Protein AF-A0AAV2DTE6-F1 (afdb_monomer)

Nearest PDB structures (foldseek):
  6j5t-assembly1_G  TM=5.819E-01  e=4.896E-14  Arabidopsis thaliana
  7xc2-assembly1_C  TM=5.810E-01  e=7.989E-13  Triticum monococcum
  6wgg-assembly1_A  TM=5.852E-01  e=1.243E-04  Saccharomyces cerevisiae
  6wgi-assembly1_A  TM=5.849E-01  e=1.498E-04  Saccharomyces cerevisiae
  6wgc-assembly1_A  TM=5.854E-01  e=1.498E-04  Saccharomyces cerevisiae

Radius of gyration: 24.52 Å; Cα contacts (8 Å, |Δi|>4): 292; chains: 1; bounding box: 52×74×46 Å

Organism: NCBI:txid586398

Sequence (269 aa):
MISIWVTELRDLAYDVEDELDIFATEQLQRKIKAEAASASTSKVRKLIPTCFSGINPGTLKFNAEMISKVREITVRLQKISVEKNHMDLKEISGTRLPMTTKRLPTTSLVNESKVYGRDGDGLAILEILRANQSDKDVSVIPIIGMGGLGKTTLAQLVLSRAKPEFDLTAWVSIGEDFDVHRITTTILGSDSSGGNDLNSLQEKLKEKLSGKKFLIVLDDVWNEDYQKWILCRAPLERGALGSKILITTRNSSVSSFINHGYHSTLSCQ

pLDDT: mean 79.27, std 16.95, range [37.78, 97.75]

Structure (mmCIF, N/CA/C/O backbone):
data_AF-A0AAV2DTE6-F1
#
_entry.id   AF-A0AAV2DTE6-F1
#
loop_
_atom_site.group_PDB
_atom_site.id
_atom_site.type_symbol
_atom_site.label_atom_id
_atom_site.label_alt_id
_atom_site.label_comp_id
_atom_site.label_asym_id
_atom_site.label_entity_id
_atom_site.label_seq_id
_atom_site.pdbx_PDB_ins_code
_atom_site.Cartn_x
_atom_site.Cartn_y
_atom_site.Cartn_z
_atom_site.occupancy
_atom_site.B_iso_or_equiv
_atom_site.auth_seq_id
_atom_site.auth_comp_id
_atom_site.auth_asym_id
_atom_site.auth_atom_id
_atom_site.pdbx_PDB_model_num
ATOM 1 N N . MET A 1 1 ? 21.935 15.737 -27.341 1.00 59.59 1 MET A N 1
ATOM 2 C CA . MET A 1 1 ? 23.057 14.913 -26.843 1.00 59.59 1 MET A CA 1
ATOM 3 C C . MET A 1 1 ? 22.655 14.171 -25.571 1.00 59.59 1 MET A C 1
ATOM 5 O O . MET A 1 1 ? 22.379 12.989 -25.678 1.00 59.59 1 MET A O 1
ATOM 9 N N . ILE A 1 2 ? 22.437 14.850 -24.435 1.00 69.69 2 ILE A N 1
ATOM 10 C CA . ILE A 1 2 ? 22.010 14.206 -23.169 1.00 69.69 2 ILE A CA 1
ATOM 11 C C . ILE A 1 2 ? 20.684 13.436 -23.308 1.00 69.69 2 ILE A C 1
ATOM 13 O O . ILE A 1 2 ? 20.596 12.293 -22.884 1.00 69.69 2 ILE A O 1
ATOM 17 N N . SER A 1 3 ? 19.665 14.015 -23.956 1.00 70.19 3 SER A N 1
ATOM 18 C CA . SER A 1 3 ? 18.371 13.334 -24.159 1.00 70.19 3 SER A CA 1
ATOM 19 C C . SER A 1 3 ? 18.475 12.051 -24.988 1.00 70.19 3 SER A C 1
ATOM 21 O O . SER A 1 3 ? 17.690 11.138 -24.771 1.00 70.19 3 SER A O 1
ATOM 23 N N . ILE A 1 4 ? 19.414 11.987 -25.936 1.00 79.31 4 ILE A N 1
ATOM 24 C CA . ILE A 1 4 ? 19.611 10.807 -26.790 1.00 79.31 4 ILE A CA 1
ATOM 25 C C . ILE A 1 4 ? 20.285 9.720 -25.956 1.00 79.31 4 ILE A C 1
ATOM 27 O O . ILE A 1 4 ? 19.753 8.628 -25.847 1.00 79.31 4 ILE A O 1
ATOM 31 N N . TRP A 1 5 ? 21.355 10.075 -25.244 1.00 83.25 5 TRP A N 1
ATOM 32 C CA . TRP A 1 5 ? 22.051 9.170 -24.333 1.00 83.25 5 TRP A CA 1
ATOM 33 C C . TRP A 1 5 ? 21.150 8.604 -23.221 1.00 83.25 5 TRP A C 1
ATOM 35 O O . TRP A 1 5 ? 21.181 7.411 -22.939 1.00 83.25 5 TRP A O 1
ATOM 45 N N . VAL A 1 6 ? 20.303 9.441 -22.604 1.00 81.81 6 VAL A N 1
ATOM 46 C CA . VAL A 1 6 ? 19.327 8.989 -21.593 1.00 81.81 6 VAL A CA 1
ATOM 47 C C . VAL A 1 6 ? 18.293 8.041 -22.206 1.00 81.81 6 VAL A C 1
ATOM 49 O O . VAL A 1 6 ? 17.876 7.094 -21.544 1.00 81.81 6 VAL A O 1
ATOM 52 N N . THR A 1 7 ? 17.886 8.279 -23.455 1.00 82.44 7 THR A N 1
ATOM 53 C CA . THR A 1 7 ? 16.957 7.389 -24.166 1.00 82.44 7 THR A CA 1
ATOM 54 C C . THR A 1 7 ? 17.626 6.050 -24.463 1.00 82.44 7 THR A C 1
ATOM 56 O O . THR A 1 7 ? 17.072 5.025 -24.102 1.00 82.44 7 THR A O 1
ATOM 59 N N . GLU A 1 8 ? 18.860 6.043 -24.970 1.00 84.19 8 GLU A N 1
ATOM 60 C CA . GLU A 1 8 ? 19.612 4.809 -25.237 1.00 84.19 8 GLU A CA 1
ATOM 61 C C . GLU A 1 8 ? 19.885 3.987 -23.970 1.00 84.19 8 GLU A C 1
ATOM 63 O O . GLU A 1 8 ? 19.816 2.757 -23.997 1.00 84.19 8 GLU A O 1
ATOM 68 N N . LEU A 1 9 ? 20.163 4.651 -22.842 1.00 85.69 9 LEU A N 1
ATOM 69 C CA . LEU A 1 9 ? 20.312 3.983 -21.548 1.00 85.69 9 LEU A CA 1
ATOM 70 C C . LEU A 1 9 ? 18.989 3.375 -21.072 1.00 85.69 9 LEU A C 1
ATOM 72 O O . LEU A 1 9 ? 18.983 2.277 -20.517 1.00 85.69 9 LEU A O 1
ATOM 76 N N . ARG A 1 10 ? 17.876 4.085 -21.275 1.00 78.38 10 ARG A N 1
ATOM 77 C CA . ARG A 1 10 ? 16.540 3.588 -20.936 1.00 78.38 10 ARG A CA 1
ATOM 78 C C . ARG A 1 10 ? 16.155 2.397 -21.812 1.00 78.38 10 ARG A C 1
ATOM 80 O O . ARG A 1 10 ? 15.654 1.417 -21.277 1.00 78.38 10 ARG A O 1
ATOM 87 N N . ASP A 1 11 ? 16.420 2.468 -23.110 1.00 85.06 11 ASP A N 1
ATOM 88 C CA . ASP A 1 11 ? 16.166 1.375 -24.048 1.00 85.06 11 ASP A CA 1
ATOM 89 C C . ASP A 1 11 ? 16.989 0.140 -23.666 1.00 85.06 11 ASP A C 1
ATOM 91 O O . ASP A 1 11 ? 16.447 -0.953 -23.563 1.00 85.06 11 ASP A O 1
ATOM 95 N N . LEU A 1 12 ? 18.270 0.322 -23.320 1.00 87.25 12 LEU A N 1
ATOM 96 C CA . LEU A 1 12 ? 19.106 -0.771 -22.821 1.00 87.25 12 LEU A CA 1
ATOM 97 C C . LEU A 1 12 ? 18.569 -1.380 -21.515 1.00 87.25 12 LEU A C 1
ATOM 99 O O . LEU A 1 12 ? 18.691 -2.584 -21.310 1.00 87.25 12 LEU A O 1
ATOM 103 N N . ALA A 1 13 ? 17.999 -0.572 -20.619 1.00 76.25 13 ALA A N 1
ATOM 104 C CA . ALA A 1 13 ? 17.392 -1.080 -19.392 1.00 76.25 13 ALA A CA 1
ATOM 105 C C . ALA A 1 13 ? 16.150 -1.941 -19.675 1.00 76.25 13 ALA A C 1
ATOM 107 O O . ALA A 1 13 ? 15.980 -2.962 -19.014 1.00 76.25 13 ALA A O 1
ATOM 108 N N . TYR A 1 14 ? 15.332 -1.570 -20.667 1.00 78.31 14 TYR A N 1
ATOM 109 C CA . TYR A 1 14 ? 14.220 -2.408 -21.125 1.00 78.31 14 TYR A CA 1
ATOM 110 C C . TYR A 1 14 ? 14.712 -3.715 -21.746 1.00 78.31 14 TYR A C 1
ATOM 112 O O . TYR A 1 14 ? 14.221 -4.773 -21.374 1.00 78.31 14 TYR A O 1
ATOM 120 N N . ASP A 1 15 ? 15.744 -3.660 -22.592 1.00 79.12 15 ASP A N 1
ATOM 121 C CA . ASP A 1 15 ? 16.337 -4.869 -23.175 1.00 79.12 15 ASP A CA 1
ATOM 122 C C . ASP A 1 15 ? 16.852 -5.828 -22.083 1.00 79.12 15 ASP A C 1
ATOM 124 O O . ASP A 1 15 ? 16.710 -7.041 -22.189 1.00 79.12 15 ASP A O 1
ATOM 128 N N . VAL A 1 16 ? 17.428 -5.303 -20.994 1.00 80.88 16 VAL A N 1
ATOM 129 C CA . VAL A 1 16 ? 17.842 -6.121 -19.840 1.00 80.88 16 VAL A CA 1
ATOM 130 C C . VAL A 1 16 ? 16.643 -6.762 -19.140 1.00 80.88 16 VAL A C 1
ATOM 132 O O . VAL A 1 16 ? 16.718 -7.936 -18.782 1.00 80.88 16 VAL A O 1
ATOM 135 N N . GLU A 1 17 ? 15.571 -6.001 -18.909 1.00 70.94 17 GLU A N 1
ATOM 136 C CA . GLU A 1 17 ? 14.351 -6.489 -18.252 1.00 70.94 17 GLU A CA 1
ATOM 137 C C . GLU A 1 17 ? 13.713 -7.631 -19.060 1.00 70.94 17 GLU A C 1
ATOM 139 O O . GLU A 1 17 ? 13.475 -8.705 -18.505 1.00 70.94 17 GLU A O 1
ATOM 144 N N . ASP A 1 18 ? 13.582 -7.459 -20.378 1.00 82.38 18 ASP A N 1
ATOM 145 C CA . ASP A 1 18 ? 13.048 -8.477 -21.290 1.00 82.38 18 ASP A CA 1
ATOM 146 C C . ASP A 1 18 ? 13.874 -9.780 -21.250 1.00 82.38 18 ASP A C 1
ATOM 148 O O . ASP A 1 18 ? 13.325 -10.887 -21.212 1.00 82.38 18 ASP A O 1
ATOM 152 N N . GLU A 1 19 ? 15.208 -9.687 -21.206 1.00 82.75 19 GLU A N 1
ATOM 153 C CA . GLU A 1 19 ? 16.067 -10.874 -21.112 1.00 82.75 19 GLU A CA 1
ATOM 154 C C . GLU A 1 19 ? 15.995 -11.576 -19.751 1.00 82.75 19 GLU A C 1
ATOM 156 O O . GLU A 1 19 ? 16.066 -12.811 -19.677 1.00 82.75 19 GLU A O 1
ATOM 161 N N . LEU A 1 20 ? 15.826 -10.818 -18.664 1.00 77.69 20 LEU A N 1
ATOM 162 C CA . LEU A 1 20 ? 15.617 -11.384 -17.331 1.00 77.69 20 LEU A CA 1
ATOM 163 C C . LEU A 1 20 ? 14.285 -12.140 -17.246 1.00 77.69 20 LEU A C 1
ATOM 165 O O . LEU A 1 20 ? 14.246 -13.222 -16.651 1.00 77.69 20 LEU A O 1
ATOM 169 N N . ASP A 1 21 ? 13.232 -11.637 -17.889 1.00 77.19 21 ASP A N 1
ATOM 170 C CA . ASP A 1 21 ? 11.929 -12.303 -17.960 1.00 77.19 21 ASP A CA 1
ATOM 171 C C . ASP A 1 21 ? 11.992 -13.611 -18.761 1.00 77.19 21 ASP A C 1
ATOM 173 O O . ASP A 1 21 ? 11.461 -14.645 -18.329 1.00 77.19 21 ASP A O 1
ATOM 177 N N . ILE A 1 22 ? 12.700 -13.614 -19.897 1.00 79.94 22 ILE A N 1
ATOM 178 C CA . ILE A 1 22 ? 12.953 -14.830 -20.689 1.00 79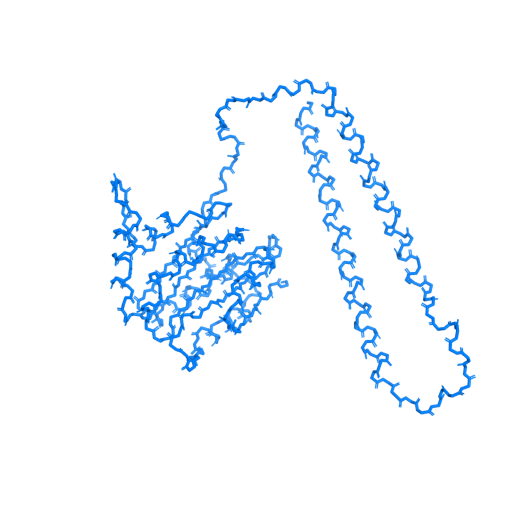.94 22 ILE A CA 1
ATOM 179 C C . ILE A 1 22 ? 13.693 -15.872 -19.840 1.00 79.94 22 ILE A C 1
ATOM 181 O O . ILE A 1 22 ? 13.321 -17.052 -19.820 1.00 79.94 22 ILE A O 1
ATOM 185 N N . PHE A 1 23 ? 14.712 -15.449 -19.088 1.00 76.38 23 PHE A N 1
ATOM 186 C CA . PHE A 1 23 ? 15.446 -16.333 -18.189 1.00 76.38 23 PHE A CA 1
ATOM 187 C C . PHE A 1 23 ? 14.564 -16.884 -17.059 1.00 76.38 23 PHE A C 1
ATOM 189 O O . PHE A 1 23 ? 14.582 -18.091 -16.799 1.00 76.38 23 PHE A O 1
ATOM 196 N N . ALA A 1 24 ? 13.775 -16.033 -16.399 1.00 74.44 24 ALA A N 1
ATOM 197 C CA . ALA A 1 24 ? 12.868 -16.438 -15.327 1.00 74.44 24 ALA A CA 1
ATOM 198 C C . ALA A 1 24 ? 11.824 -17.454 -15.820 1.00 74.44 24 ALA A C 1
ATOM 200 O O . ALA A 1 2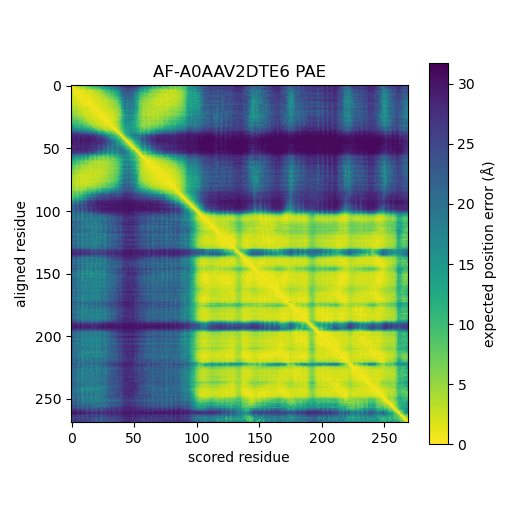4 ? 11.581 -18.473 -15.162 1.00 74.44 24 ALA A O 1
ATOM 201 N N . THR A 1 25 ? 11.276 -17.226 -17.015 1.00 78.94 25 THR A N 1
ATOM 202 C CA . THR A 1 25 ? 10.323 -18.127 -17.676 1.00 78.94 25 THR A CA 1
ATOM 203 C C . THR A 1 25 ? 10.941 -19.501 -17.931 1.00 78.94 25 THR A C 1
ATOM 205 O O . THR A 1 25 ? 10.350 -20.529 -17.590 1.00 78.94 25 THR A O 1
ATOM 208 N N . GLU A 1 26 ? 12.159 -19.549 -18.474 1.00 78.94 26 GLU A N 1
ATOM 209 C CA . GLU A 1 26 ? 12.872 -20.805 -18.720 1.00 78.94 26 GLU A CA 1
ATOM 210 C C . GLU A 1 26 ? 13.176 -21.554 -17.408 1.00 78.94 26 GLU A C 1
ATOM 212 O O . GLU A 1 26 ? 13.009 -22.774 -17.334 1.00 78.94 26 GLU A O 1
ATOM 217 N N . GLN A 1 27 ? 13.578 -20.852 -16.341 1.00 77.25 27 GLN A N 1
ATOM 218 C CA . GLN A 1 27 ? 13.787 -21.473 -15.025 1.00 77.25 27 GLN A CA 1
ATOM 219 C C . GLN A 1 27 ? 12.506 -22.126 -14.495 1.00 77.25 27 GLN A C 1
ATOM 221 O O . GLN A 1 27 ? 12.550 -23.238 -13.959 1.00 77.25 27 GLN A O 1
ATOM 226 N N . LEU A 1 28 ? 11.357 -21.475 -14.681 1.00 73.50 28 LEU A N 1
ATOM 227 C CA . LEU A 1 28 ? 10.062 -22.013 -14.277 1.00 73.50 28 LEU A CA 1
ATOM 228 C C . LEU A 1 28 ? 9.682 -23.253 -15.102 1.00 73.50 28 LEU A C 1
ATOM 230 O O . LEU A 1 28 ? 9.314 -24.282 -14.533 1.00 73.50 28 LEU A O 1
ATOM 234 N N . GLN A 1 29 ? 9.876 -23.220 -16.424 1.00 77.88 29 GLN A N 1
ATOM 235 C CA . GLN A 1 29 ? 9.670 -24.392 -17.283 1.00 77.88 29 GLN A CA 1
ATOM 236 C C . GLN A 1 29 ? 10.574 -25.572 -16.900 1.00 77.88 29 GLN A C 1
ATOM 238 O O . GLN A 1 29 ? 10.144 -26.728 -16.947 1.00 77.88 29 GLN A O 1
ATOM 243 N N . ARG A 1 30 ? 11.827 -25.306 -16.509 1.00 75.38 30 ARG A N 1
ATOM 244 C CA . ARG A 1 30 ? 12.767 -26.338 -16.044 1.00 75.38 30 ARG A CA 1
ATOM 245 C C . ARG A 1 30 ? 12.296 -26.993 -14.751 1.00 75.38 30 ARG A C 1
ATOM 247 O O . ARG A 1 30 ? 12.355 -28.218 -14.663 1.00 75.38 30 ARG A O 1
ATOM 254 N N . LYS A 1 31 ? 11.785 -26.213 -13.792 1.00 74.12 31 LYS A N 1
ATOM 255 C CA . LYS A 1 31 ? 11.195 -26.748 -12.553 1.00 74.12 31 LYS A CA 1
ATOM 256 C C . LYS A 1 31 ? 10.011 -27.667 -12.851 1.00 74.12 31 LYS A C 1
ATOM 258 O O . LYS A 1 31 ? 10.027 -28.814 -12.416 1.00 74.12 31 LYS A O 1
ATOM 263 N N . ILE A 1 32 ? 9.079 -27.227 -13.701 1.00 76.19 32 ILE A N 1
ATOM 264 C CA . ILE A 1 32 ? 7.917 -28.033 -14.114 1.00 76.19 32 ILE A CA 1
ATOM 265 C C . ILE A 1 32 ? 8.356 -29.357 -14.763 1.00 76.19 32 ILE A C 1
ATOM 267 O O . ILE A 1 32 ? 7.845 -30.425 -14.425 1.00 76.19 32 ILE A O 1
ATOM 271 N N . LYS A 1 33 ? 9.335 -29.323 -15.681 1.00 76.06 33 LYS A N 1
ATOM 272 C CA . LYS A 1 33 ? 9.853 -30.536 -16.345 1.00 76.06 33 LYS A CA 1
ATOM 273 C C . LYS A 1 33 ? 10.562 -31.483 -15.371 1.00 76.06 33 LYS A C 1
ATOM 275 O O . LYS A 1 33 ? 10.424 -32.698 -15.507 1.00 76.06 33 LYS A O 1
ATOM 280 N N . ALA A 1 34 ? 11.313 -30.952 -14.407 1.00 70.62 34 ALA A N 1
ATOM 281 C CA . ALA A 1 34 ? 11.993 -31.750 -13.389 1.00 70.62 34 ALA A CA 1
ATOM 282 C C . ALA A 1 34 ? 10.997 -32.426 -12.430 1.00 70.62 34 ALA A C 1
ATOM 284 O O . ALA A 1 34 ? 11.139 -33.613 -12.132 1.00 70.62 34 ALA A O 1
ATOM 285 N N . GLU A 1 35 ? 9.956 -31.707 -12.008 1.00 71.00 35 GLU A N 1
ATOM 286 C CA . GLU A 1 35 ? 8.872 -32.240 -11.175 1.00 71.00 35 GLU A CA 1
ATOM 287 C C . GLU A 1 35 ? 8.082 -33.335 -11.912 1.00 71.00 35 GLU A C 1
ATOM 289 O O . GLU A 1 35 ? 7.855 -34.414 -11.360 1.00 71.00 35 GLU A O 1
ATOM 294 N N . ALA A 1 36 ? 7.768 -33.128 -13.196 1.00 65.94 36 ALA A N 1
ATOM 295 C CA . ALA A 1 36 ? 7.113 -34.131 -14.037 1.00 65.94 36 ALA A CA 1
ATOM 296 C C . ALA A 1 36 ? 7.969 -35.398 -14.250 1.00 65.94 36 ALA A C 1
ATOM 298 O O . ALA A 1 36 ? 7.443 -36.513 -14.260 1.00 65.94 36 ALA A O 1
ATOM 299 N N . ALA A 1 37 ? 9.292 -35.253 -14.390 1.00 61.28 37 ALA A N 1
ATOM 300 C CA . ALA A 1 37 ? 10.213 -36.384 -14.521 1.00 61.28 37 ALA A CA 1
ATOM 301 C C . ALA A 1 37 ? 10.361 -37.187 -13.213 1.00 61.28 37 ALA A C 1
ATOM 303 O O . ALA A 1 37 ? 10.517 -38.406 -13.263 1.00 61.28 37 ALA A O 1
ATOM 304 N N . SER A 1 38 ? 10.272 -36.522 -12.056 1.00 57.25 38 SER A N 1
ATOM 305 C CA . SER A 1 38 ? 10.326 -37.145 -10.724 1.00 57.25 38 SER A CA 1
ATOM 306 C C . SER A 1 38 ? 9.057 -37.945 -10.387 1.00 57.25 38 SER A C 1
ATOM 308 O O . SER A 1 38 ? 9.124 -38.987 -9.735 1.00 57.25 38 SER A O 1
ATOM 310 N N . ALA A 1 39 ? 7.895 -37.519 -10.895 1.00 54.41 39 ALA A N 1
ATOM 311 C CA . ALA A 1 39 ? 6.617 -38.205 -10.684 1.00 54.41 39 ALA A CA 1
ATOM 312 C C . ALA A 1 39 ? 6.487 -39.545 -11.447 1.00 54.41 39 ALA A C 1
ATOM 314 O O . ALA A 1 39 ? 5.668 -40.392 -11.084 1.00 54.41 39 ALA A O 1
ATOM 315 N N . SER A 1 40 ? 7.294 -39.780 -12.490 1.00 50.50 40 SER A N 1
ATOM 316 C CA . SER A 1 40 ? 7.220 -40.988 -13.325 1.00 50.50 40 SER A CA 1
ATOM 317 C C . SER A 1 40 ? 8.184 -42.086 -12.845 1.00 50.50 40 SER A C 1
ATOM 319 O O . SER A 1 40 ? 9.265 -42.296 -13.397 1.00 50.50 40 SER A O 1
ATOM 321 N N . THR A 1 41 ? 7.793 -42.835 -11.810 1.00 45.62 41 THR A N 1
ATOM 322 C CA . THR A 1 41 ? 8.553 -44.000 -11.312 1.00 45.62 41 THR A CA 1
ATOM 323 C C . THR A 1 41 ? 8.178 -45.292 -12.051 1.00 45.62 41 THR A C 1
ATOM 325 O O . THR A 1 41 ? 7.553 -46.204 -11.514 1.00 45.62 41 THR A O 1
ATOM 328 N N . SER A 1 42 ? 8.606 -45.417 -13.310 1.00 48.47 42 SER A N 1
ATOM 329 C CA . SER A 1 42 ? 8.636 -46.721 -13.991 1.00 48.47 42 SER A CA 1
ATOM 330 C C . SER A 1 42 ? 9.847 -47.535 -13.511 1.00 48.47 42 SER A C 1
ATOM 332 O O . SER A 1 42 ? 10.996 -47.127 -13.685 1.00 48.47 42 SER A O 1
ATOM 334 N N . LYS A 1 43 ? 9.595 -48.710 -12.915 1.00 44.72 43 LYS A N 1
ATOM 335 C CA . LYS A 1 43 ? 10.578 -49.632 -12.302 1.00 44.72 43 LYS A CA 1
ATOM 336 C C . LYS A 1 43 ? 11.581 -50.292 -13.276 1.00 44.72 43 LYS A C 1
ATOM 338 O O . LYS A 1 43 ? 12.247 -51.250 -12.895 1.00 44.72 43 LYS A O 1
ATOM 343 N N . VAL A 1 44 ? 11.751 -49.801 -14.506 1.00 44.78 44 VAL A N 1
ATOM 344 C CA . VAL A 1 44 ? 12.575 -50.455 -15.549 1.00 44.78 44 VAL A CA 1
ATOM 345 C C . VAL A 1 44 ? 13.749 -49.578 -16.002 1.00 44.78 44 VAL A C 1
ATOM 347 O O . VAL A 1 44 ? 13.939 -49.322 -17.186 1.00 44.78 44 VAL A O 1
ATOM 350 N N . ARG A 1 45 ? 14.568 -49.079 -15.067 1.00 44.41 45 ARG A N 1
ATOM 351 C CA . ARG A 1 45 ? 15.786 -48.322 -15.425 1.00 44.41 45 ARG A CA 1
ATOM 352 C C . ARG A 1 45 ? 16.986 -48.623 -14.519 1.00 44.41 45 ARG A C 1
ATOM 354 O O . ARG A 1 45 ? 17.624 -47.724 -13.993 1.00 44.41 45 ARG A O 1
ATOM 361 N N . LYS A 1 46 ? 17.310 -49.909 -14.335 1.00 42.28 46 LYS A N 1
ATOM 362 C CA . LYS A 1 46 ? 18.508 -50.353 -13.588 1.00 42.28 46 LYS A CA 1
ATOM 363 C C . LYS A 1 46 ? 19.738 -50.672 -14.459 1.00 42.28 46 LYS A C 1
ATOM 365 O O . LYS A 1 46 ? 20.672 -51.281 -13.958 1.00 42.28 46 LYS A O 1
ATOM 370 N N . LEU A 1 47 ? 19.768 -50.275 -15.738 1.00 39.91 47 LEU A N 1
ATOM 371 C CA . LEU A 1 47 ? 20.843 -50.672 -16.670 1.00 39.91 47 LEU A CA 1
ATOM 372 C C . LEU A 1 47 ? 21.452 -49.537 -17.515 1.00 39.91 47 LEU A C 1
ATOM 374 O O . LEU A 1 47 ? 21.992 -49.799 -18.583 1.00 39.91 47 LEU A O 1
ATOM 378 N N . ILE A 1 48 ? 21.427 -48.285 -17.051 1.00 42.84 48 ILE A N 1
ATOM 379 C CA . ILE A 1 48 ? 22.214 -47.215 -17.691 1.00 42.84 48 ILE A CA 1
ATOM 380 C C . ILE A 1 48 ? 23.146 -46.603 -16.634 1.00 42.84 48 ILE A C 1
ATOM 382 O O . ILE A 1 48 ? 22.637 -46.078 -15.642 1.00 42.84 48 ILE A O 1
ATOM 386 N N . PRO A 1 49 ? 24.483 -46.677 -16.804 1.00 37.78 49 PRO A N 1
ATOM 387 C CA . PRO A 1 49 ? 25.442 -46.032 -15.913 1.00 37.78 49 PRO A CA 1
ATOM 388 C C . PRO A 1 49 ? 25.112 -44.546 -15.736 1.00 37.78 49 PRO A C 1
ATOM 390 O O . PRO A 1 49 ? 24.928 -43.809 -16.705 1.00 37.78 49 PRO A O 1
ATOM 393 N N . THR A 1 50 ? 25.046 -44.105 -14.484 1.00 47.22 50 THR A N 1
ATOM 394 C CA . THR A 1 50 ? 24.587 -42.785 -14.019 1.00 47.22 50 THR A CA 1
ATOM 395 C C . THR A 1 50 ? 25.522 -41.612 -14.357 1.00 47.22 50 THR A C 1
ATOM 397 O O . THR A 1 50 ? 25.483 -40.588 -13.687 1.00 47.22 50 THR A O 1
ATOM 400 N N . CYS A 1 51 ? 26.344 -41.712 -15.404 1.00 40.59 51 CYS A N 1
ATOM 401 C CA . CYS A 1 51 ? 27.413 -40.744 -15.683 1.00 40.59 51 CYS A CA 1
ATOM 402 C C . CYS A 1 51 ? 27.162 -39.835 -16.902 1.00 40.59 51 CYS A C 1
ATOM 404 O O . CYS A 1 51 ? 27.982 -38.969 -17.176 1.00 40.59 51 CYS A O 1
ATOM 40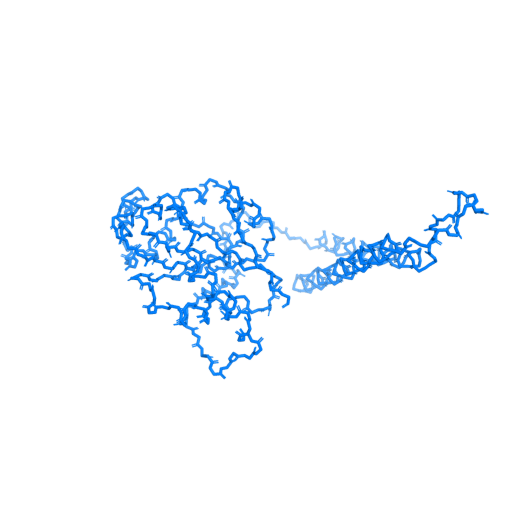6 N N . PHE A 1 52 ? 26.043 -39.989 -17.625 1.00 39.94 52 PHE A N 1
ATOM 407 C CA . PHE A 1 52 ? 25.726 -39.157 -18.805 1.00 39.94 52 PHE A CA 1
ATOM 408 C C . PHE A 1 52 ? 24.267 -38.679 -18.885 1.00 39.94 52 PHE A C 1
ATOM 410 O O . PHE A 1 52 ? 23.812 -38.213 -19.928 1.00 39.94 52 PHE A O 1
ATOM 417 N N . SER A 1 53 ? 23.509 -38.753 -17.789 1.00 43.22 53 SER A N 1
ATOM 418 C CA . SER A 1 53 ? 22.173 -38.149 -17.756 1.00 43.22 53 SER A CA 1
ATOM 419 C C . SER A 1 53 ? 22.281 -36.662 -17.435 1.00 43.22 53 SER A C 1
ATOM 421 O O . SER A 1 53 ? 22.405 -36.299 -16.271 1.00 43.22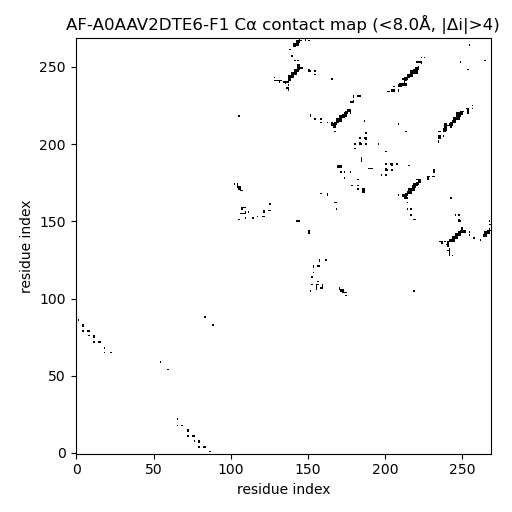 53 SER A O 1
ATOM 423 N N . GLY A 1 54 ? 22.193 -35.803 -18.453 1.00 45.97 54 GLY A N 1
ATOM 424 C CA . GLY A 1 54 ? 21.681 -34.452 -18.209 1.00 45.97 54 GLY A CA 1
ATOM 425 C C . GLY A 1 54 ? 22.185 -33.306 -19.072 1.00 45.97 54 GLY A C 1
ATOM 426 O O . GLY A 1 54 ? 21.731 -32.189 -18.849 1.00 45.97 54 GLY A O 1
ATOM 427 N N . ILE A 1 55 ? 23.054 -33.515 -20.065 1.00 49.91 55 ILE A N 1
ATOM 428 C CA . ILE A 1 55 ? 23.310 -32.446 -21.043 1.00 49.91 55 ILE A CA 1
ATOM 429 C C . ILE A 1 55 ? 22.145 -32.433 -22.037 1.00 49.91 55 ILE A C 1
ATOM 431 O O . ILE A 1 55 ? 22.225 -33.006 -23.118 1.00 49.91 55 ILE A O 1
ATOM 435 N N . ASN A 1 56 ? 21.017 -31.832 -21.652 1.00 62.66 56 ASN A N 1
ATOM 436 C CA . ASN A 1 56 ? 19.919 -31.612 -22.586 1.00 62.66 56 ASN A CA 1
ATOM 437 C C . ASN A 1 56 ? 20.380 -30.550 -23.619 1.00 62.66 56 ASN A C 1
ATOM 439 O O . ASN A 1 56 ? 20.704 -29.422 -23.224 1.00 62.66 56 ASN A O 1
ATOM 443 N N . PRO A 1 57 ? 20.432 -30.877 -24.927 1.00 64.06 57 PRO A N 1
ATOM 444 C CA . PRO A 1 57 ? 20.902 -29.960 -25.967 1.00 64.06 57 PRO A CA 1
ATOM 445 C C . PRO A 1 57 ? 20.118 -28.642 -26.014 1.00 64.06 57 PRO A C 1
ATOM 447 O O . PRO A 1 57 ? 20.694 -27.599 -26.314 1.00 64.06 57 PRO A O 1
ATOM 450 N N . GLY A 1 58 ? 18.828 -28.667 -25.654 1.00 66.94 58 GLY A N 1
ATOM 451 C CA . GLY A 1 58 ? 17.996 -27.465 -25.563 1.00 66.94 58 GLY A CA 1
ATOM 452 C C . GLY A 1 58 ? 18.473 -26.496 -24.477 1.00 66.94 58 GLY A C 1
ATOM 453 O O . GLY A 1 58 ? 18.578 -25.301 -24.726 1.00 66.94 58 GLY A O 1
ATOM 454 N N . THR A 1 59 ? 18.861 -27.013 -23.308 1.00 68.94 59 THR A N 1
ATOM 455 C CA . THR A 1 59 ? 19.434 -26.227 -22.195 1.00 68.94 59 THR A CA 1
ATOM 456 C C . THR A 1 59 ? 20.768 -25.592 -22.563 1.00 68.94 59 THR A C 1
ATOM 458 O O . THR A 1 59 ? 21.001 -24.434 -22.231 1.00 68.94 59 THR A O 1
ATOM 461 N N . LEU A 1 60 ? 21.646 -26.328 -23.253 1.00 75.00 60 LEU A N 1
ATOM 462 C CA . LEU A 1 60 ? 22.921 -25.773 -23.710 1.00 75.00 60 LEU A CA 1
ATOM 463 C C . LEU A 1 60 ? 22.714 -24.670 -24.746 1.00 75.00 60 LEU A C 1
ATOM 465 O O . LEU A 1 60 ? 23.348 -23.624 -24.646 1.00 75.00 60 LEU A O 1
ATOM 469 N N . LYS A 1 61 ? 21.813 -24.894 -25.710 1.00 80.62 61 LYS A N 1
ATOM 470 C CA . LYS A 1 61 ? 21.487 -23.913 -26.747 1.00 80.62 61 LYS A CA 1
ATOM 471 C C . LYS A 1 61 ? 20.919 -22.629 -26.139 1.00 80.62 61 LYS A C 1
ATOM 473 O O . LYS A 1 61 ? 21.420 -21.556 -26.448 1.00 80.62 61 LYS A O 1
ATOM 478 N N . PHE A 1 62 ? 19.956 -22.749 -25.224 1.00 78.25 62 PHE A N 1
ATOM 479 C CA . PHE A 1 62 ? 19.386 -21.606 -24.509 1.00 78.25 62 PHE A CA 1
ATOM 480 C C . PHE A 1 62 ? 20.440 -20.859 -23.679 1.00 78.25 62 PHE A C 1
ATOM 482 O O . PHE A 1 62 ? 20.522 -19.637 -23.727 1.00 78.25 62 PHE A O 1
ATOM 489 N N . ASN A 1 63 ? 21.289 -21.579 -22.937 1.00 79.69 63 ASN A N 1
ATOM 490 C CA . ASN A 1 63 ? 22.337 -20.945 -22.136 1.00 79.69 63 ASN A CA 1
ATOM 491 C C . ASN A 1 63 ? 23.364 -20.212 -23.020 1.00 79.69 63 ASN A C 1
ATOM 493 O O . ASN A 1 63 ? 23.818 -19.131 -22.656 1.00 79.69 63 ASN A O 1
ATOM 497 N N . ALA A 1 64 ? 23.722 -20.774 -24.179 1.00 83.06 64 ALA A N 1
ATOM 498 C CA . ALA A 1 64 ? 24.603 -20.115 -25.141 1.00 83.06 64 ALA A CA 1
ATOM 499 C C . ALA A 1 64 ? 23.966 -18.843 -25.729 1.00 83.06 64 ALA A C 1
ATOM 501 O O . ALA A 1 64 ? 24.643 -17.823 -25.855 1.00 83.06 64 ALA A O 1
ATOM 502 N N . GLU A 1 65 ? 22.666 -18.885 -26.032 1.00 84.44 65 GLU A N 1
ATOM 503 C CA . GLU A 1 65 ? 21.889 -17.729 -26.488 1.00 84.44 65 GLU A CA 1
ATOM 504 C C . GLU A 1 65 ? 21.852 -16.625 -25.419 1.00 84.44 65 GLU A C 1
ATOM 506 O O . GLU A 1 65 ? 22.217 -15.488 -25.705 1.00 84.44 65 GLU A O 1
ATOM 511 N N . MET A 1 66 ? 21.565 -16.971 -24.160 1.00 82.19 66 MET A N 1
ATOM 512 C CA . MET A 1 66 ? 21.627 -16.038 -23.025 1.00 82.19 66 MET A CA 1
ATOM 513 C C . MET A 1 66 ? 23.008 -15.401 -22.852 1.00 82.19 66 MET A C 1
ATOM 515 O O . MET A 1 66 ? 23.114 -14.188 -22.692 1.00 82.19 66 MET A O 1
ATOM 519 N N . ILE A 1 67 ? 24.086 -16.189 -22.923 1.00 85.44 67 ILE A N 1
ATOM 520 C CA . ILE A 1 67 ? 25.459 -15.663 -22.838 1.00 85.44 67 ILE A CA 1
ATOM 521 C C . ILE A 1 67 ? 25.733 -14.663 -23.970 1.00 85.44 67 ILE A C 1
ATOM 523 O O . ILE A 1 67 ? 26.400 -13.650 -23.747 1.00 85.44 67 ILE A O 1
ATOM 527 N N . SER A 1 68 ? 25.226 -14.932 -25.177 1.00 85.62 68 SER A N 1
ATOM 528 C CA . SER A 1 68 ? 25.351 -14.015 -26.312 1.00 85.62 68 SER A CA 1
ATOM 529 C C . SER A 1 68 ? 24.640 -12.691 -26.040 1.00 85.62 68 SER A C 1
ATOM 531 O O . SER A 1 68 ? 25.238 -11.631 -26.222 1.00 85.62 68 SER A O 1
ATOM 533 N N . LYS A 1 69 ? 23.405 -12.740 -25.539 1.00 84.69 69 LYS A N 1
ATOM 534 C CA . LYS A 1 69 ? 22.610 -11.542 -25.249 1.00 84.69 69 LYS A CA 1
ATOM 535 C C . LYS A 1 69 ? 23.169 -10.716 -24.088 1.00 84.69 69 LYS A C 1
ATOM 537 O O . LYS A 1 69 ? 23.299 -9.502 -24.202 1.00 84.69 69 LYS A O 1
ATOM 542 N N . VAL A 1 70 ? 23.635 -11.363 -23.014 1.00 86.44 70 VAL A N 1
ATOM 543 C CA . VAL A 1 70 ? 24.353 -10.688 -21.913 1.00 86.44 70 VAL A CA 1
ATOM 544 C C . VAL A 1 70 ? 25.603 -9.976 -22.431 1.00 86.44 70 VAL A C 1
ATOM 546 O O . VAL A 1 70 ? 25.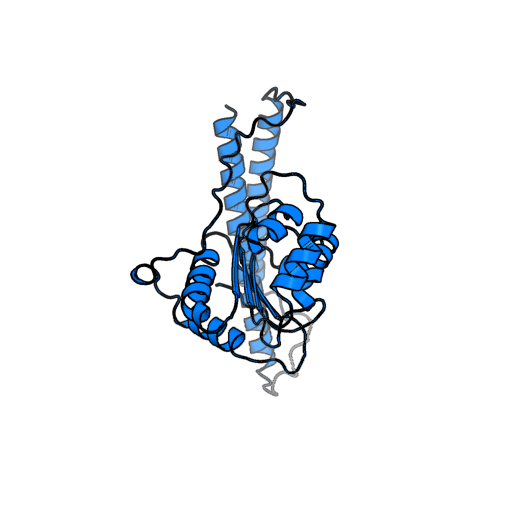910 -8.859 -22.008 1.00 86.44 70 VAL A O 1
ATOM 549 N N . ARG A 1 71 ? 26.330 -10.592 -23.371 1.00 87.12 71 ARG A N 1
ATOM 550 C CA . ARG A 1 71 ? 27.497 -9.961 -23.993 1.00 87.12 71 ARG A CA 1
ATOM 551 C C . ARG A 1 71 ? 27.097 -8.741 -24.821 1.00 87.12 71 ARG A C 1
ATOM 553 O O . ARG A 1 71 ? 27.760 -7.716 -24.711 1.00 87.12 71 ARG A O 1
ATOM 560 N N . GLU A 1 72 ? 26.029 -8.829 -25.607 1.00 88.94 72 GLU A N 1
ATOM 561 C CA . GLU A 1 72 ? 25.503 -7.704 -26.389 1.00 88.94 72 GLU A CA 1
ATOM 562 C C . GLU A 1 72 ? 25.103 -6.519 -25.499 1.00 88.94 72 GLU A C 1
ATOM 564 O O . GLU A 1 72 ? 25.560 -5.395 -25.726 1.00 88.94 72 GLU A O 1
ATOM 569 N N . ILE A 1 73 ? 24.345 -6.782 -24.431 1.00 87.81 73 ILE A N 1
ATOM 570 C CA . ILE A 1 73 ? 23.982 -5.790 -23.409 1.00 87.81 73 ILE A CA 1
ATOM 571 C C . ILE A 1 73 ? 25.239 -5.152 -22.815 1.00 87.81 73 ILE A C 1
ATOM 573 O O . ILE A 1 73 ? 25.327 -3.931 -22.702 1.00 87.81 73 ILE A O 1
ATOM 577 N N . THR A 1 74 ? 26.237 -5.968 -22.468 1.00 86.12 74 THR A N 1
ATOM 578 C CA . THR A 1 74 ? 27.502 -5.489 -21.891 1.00 86.12 74 THR A CA 1
ATOM 579 C C . THR A 1 74 ? 28.231 -4.542 -22.847 1.00 86.12 74 THR A C 1
ATOM 581 O O . THR A 1 74 ? 28.705 -3.487 -22.427 1.00 86.12 74 THR A O 1
ATOM 584 N N . VAL A 1 75 ? 28.294 -4.886 -24.137 1.00 91.25 75 VAL A N 1
ATOM 585 C CA . VAL A 1 75 ? 28.921 -4.053 -25.177 1.00 91.25 75 VAL A CA 1
ATOM 586 C C . VAL A 1 75 ? 28.171 -2.728 -25.338 1.00 91.25 75 VAL A C 1
ATOM 588 O O . VAL A 1 75 ? 28.797 -1.667 -25.377 1.00 91.25 75 VAL A O 1
ATOM 591 N N . ARG A 1 76 ? 26.833 -2.763 -25.380 1.00 88.44 76 ARG A N 1
ATOM 592 C CA . ARG A 1 76 ? 26.002 -1.551 -25.454 1.00 88.44 76 ARG A CA 1
ATOM 593 C C . ARG A 1 76 ? 26.169 -0.672 -24.216 1.00 88.44 76 ARG A C 1
ATOM 595 O O . ARG A 1 76 ? 26.339 0.536 -24.357 1.00 88.44 76 ARG A O 1
ATOM 602 N N . LEU A 1 77 ? 26.219 -1.265 -23.023 1.00 88.25 77 LEU A N 1
ATOM 603 C CA . LEU A 1 77 ? 26.455 -0.540 -21.774 1.00 88.25 77 LEU A CA 1
ATOM 604 C C . LEU A 1 77 ? 27.823 0.148 -21.769 1.00 88.25 77 LEU A C 1
ATOM 606 O O . LEU A 1 77 ? 27.928 1.307 -21.374 1.00 88.25 77 LEU A O 1
ATOM 610 N N . GLN A 1 78 ? 28.870 -0.541 -22.234 1.00 88.44 78 GLN A N 1
ATOM 611 C CA . GLN A 1 78 ? 30.210 0.036 -22.355 1.00 88.44 78 GLN A CA 1
ATOM 612 C C . GLN A 1 78 ? 30.231 1.216 -23.328 1.00 88.44 78 GLN A C 1
ATOM 614 O O . GLN A 1 78 ? 30.804 2.253 -22.998 1.00 88.44 78 GLN A O 1
ATOM 619 N N . LYS A 1 79 ? 29.565 1.098 -24.484 1.00 88.31 79 LYS A N 1
ATOM 620 C CA . LYS A 1 79 ? 29.435 2.196 -25.452 1.00 88.31 79 LYS A CA 1
ATOM 621 C C . LYS A 1 79 ? 28.783 3.426 -24.811 1.00 88.31 79 LYS A C 1
ATOM 623 O O . LYS A 1 79 ? 29.375 4.503 -24.819 1.00 88.31 79 LYS A O 1
ATOM 628 N N . ILE A 1 80 ? 27.628 3.242 -24.170 1.00 84.44 80 ILE A N 1
ATOM 629 C CA . ILE A 1 80 ? 26.907 4.306 -23.455 1.00 84.44 80 ILE A CA 1
ATOM 630 C C . ILE A 1 80 ? 27.791 4.892 -22.339 1.00 84.44 80 ILE A C 1
ATOM 632 O O . ILE A 1 80 ? 27.851 6.107 -22.153 1.00 84.44 80 ILE A O 1
ATOM 636 N N . SER A 1 81 ? 28.543 4.062 -21.613 1.00 83.19 81 SER A N 1
ATOM 637 C CA . SER A 1 81 ? 29.447 4.527 -20.556 1.00 83.19 81 SER A CA 1
ATOM 638 C C . SER A 1 81 ? 30.611 5.372 -21.081 1.00 83.19 81 SER A C 1
ATOM 640 O O . SER A 1 81 ? 31.040 6.290 -20.384 1.00 83.19 81 SER A O 1
ATOM 642 N N . VAL A 1 82 ? 31.140 5.085 -22.272 1.00 85.06 82 VAL A N 1
ATOM 643 C CA . VAL A 1 82 ? 32.198 5.896 -22.898 1.00 85.06 82 VAL A CA 1
ATOM 644 C C . VAL A 1 82 ? 31.633 7.231 -23.375 1.00 85.06 82 VAL A C 1
ATOM 646 O O . VAL A 1 82 ? 32.221 8.276 -23.106 1.00 85.06 82 VAL A O 1
ATOM 649 N N . GLU A 1 83 ? 30.456 7.221 -24.001 1.00 79.94 83 GLU A N 1
ATOM 650 C CA . GLU A 1 83 ? 29.768 8.442 -24.438 1.00 79.94 83 GLU A CA 1
ATOM 651 C C . GLU A 1 83 ? 29.421 9.364 -23.264 1.00 79.94 83 GLU A C 1
ATOM 653 O O . GLU A 1 83 ? 29.522 10.585 -23.387 1.00 79.94 83 GLU A O 1
ATOM 658 N N . LYS A 1 84 ? 29.112 8.791 -22.091 1.00 77.31 84 LYS A N 1
ATOM 659 C CA . LYS A 1 84 ? 28.935 9.548 -20.846 1.00 77.31 84 LYS A CA 1
ATOM 660 C C . LYS A 1 84 ? 30.162 10.387 -20.499 1.00 77.31 84 LYS A C 1
ATOM 662 O O . LYS A 1 84 ? 30.000 11.531 -20.098 1.00 77.31 84 LYS A O 1
ATOM 667 N N . ASN A 1 85 ? 31.366 9.839 -20.661 1.00 72.62 85 ASN A N 1
ATOM 668 C CA . ASN A 1 85 ? 32.615 10.515 -20.296 1.00 72.62 85 ASN A CA 1
ATOM 669 C C . ASN A 1 85 ? 32.962 11.681 -21.236 1.00 72.62 85 ASN A C 1
ATOM 671 O O . ASN A 1 85 ? 33.751 12.543 -20.867 1.00 72.62 85 ASN A O 1
ATOM 675 N N . HIS A 1 86 ? 32.385 11.714 -22.440 1.00 71.12 86 HIS A N 1
ATOM 676 C CA . HIS A 1 86 ? 32.526 12.827 -23.385 1.00 71.12 86 HIS A CA 1
ATOM 677 C C . HIS A 1 86 ? 31.483 13.928 -23.184 1.00 71.12 86 HIS A C 1
ATOM 679 O O . HIS A 1 86 ? 31.608 15.013 -23.750 1.00 71.12 86 HIS A O 1
ATOM 685 N N . MET A 1 87 ? 30.453 13.664 -22.382 1.00 69.12 87 MET A N 1
ATOM 686 C CA . MET A 1 87 ? 29.524 14.683 -21.935 1.00 69.12 87 MET A CA 1
ATOM 687 C C . MET A 1 87 ? 30.066 15.225 -20.612 1.00 69.12 87 MET A C 1
ATOM 689 O O . MET A 1 87 ? 30.014 14.521 -19.609 1.00 69.12 87 MET A O 1
ATOM 693 N N . ASP A 1 88 ? 30.592 16.456 -20.605 1.00 63.31 88 ASP A N 1
ATOM 694 C CA . ASP A 1 88 ? 31.020 17.200 -19.402 1.00 63.31 88 ASP A CA 1
ATOM 695 C C . ASP A 1 88 ? 29.818 17.483 -18.470 1.00 63.31 88 ASP A C 1
ATOM 697 O O . ASP A 1 88 ? 29.374 18.615 -18.257 1.00 63.31 88 ASP A O 1
ATOM 701 N N . LEU A 1 89 ? 29.226 16.417 -17.935 1.00 61.75 89 LEU A N 1
ATOM 702 C CA . LEU A 1 89 ? 28.111 16.436 -17.009 1.00 61.75 89 LEU A CA 1
ATOM 703 C C . LEU A 1 89 ? 28.665 16.873 -15.657 1.00 61.75 89 LEU A C 1
ATOM 705 O O . LEU A 1 89 ? 29.091 16.054 -14.845 1.00 61.75 89 LEU A O 1
ATOM 709 N N . LYS A 1 90 ? 28.669 18.186 -15.411 1.00 62.34 90 LYS A N 1
ATOM 710 C CA . LYS A 1 90 ? 28.874 18.707 -14.061 1.00 62.34 90 LYS A CA 1
ATOM 711 C C . LYS A 1 90 ? 27.781 18.147 -13.160 1.00 62.34 90 LYS A C 1
ATOM 713 O O . LYS A 1 90 ? 26.595 18.370 -13.403 1.00 62.34 90 LYS A O 1
ATOM 718 N N . GLU A 1 91 ? 28.190 17.445 -12.111 1.00 52.19 91 GLU A N 1
ATOM 719 C CA . GLU A 1 91 ? 27.323 17.144 -10.983 1.00 52.19 91 GLU A CA 1
ATOM 720 C C . GLU A 1 91 ? 26.802 18.479 -10.441 1.00 52.19 91 GLU A C 1
ATOM 722 O O . GLU A 1 91 ? 27.557 19.303 -9.924 1.00 52.19 91 GLU A O 1
ATOM 727 N N . ILE A 1 92 ? 25.512 18.751 -10.633 1.00 54.81 92 ILE A N 1
ATOM 728 C CA . ILE A 1 92 ? 24.880 19.908 -10.010 1.00 54.81 92 ILE A CA 1
ATOM 729 C C . ILE A 1 92 ? 24.737 19.542 -8.531 1.00 54.81 92 ILE A C 1
ATOM 731 O O . ILE A 1 92 ? 23.721 18.991 -8.117 1.00 54.81 92 ILE A O 1
ATOM 735 N N . SER A 1 93 ? 25.754 19.843 -7.721 1.00 50.38 93 SER A N 1
ATOM 736 C CA . SER A 1 93 ? 25.708 19.776 -6.250 1.00 50.38 93 SER A CA 1
ATOM 737 C C . SER A 1 93 ? 24.852 20.912 -5.661 1.00 50.38 93 SER A C 1
ATOM 739 O O . SER A 1 93 ? 25.205 21.541 -4.668 1.00 50.38 93 SER A O 1
ATOM 741 N N . GLY A 1 94 ? 23.732 21.217 -6.312 1.00 46.81 94 GLY A N 1
ATOM 742 C CA . GLY A 1 94 ? 22.755 22.215 -5.915 1.00 46.81 94 GLY A CA 1
ATOM 743 C C . GLY A 1 94 ? 21.391 21.551 -5.865 1.00 46.81 94 GLY A C 1
ATOM 744 O O . GLY A 1 94 ? 21.016 20.850 -6.802 1.00 46.81 94 GLY A O 1
ATOM 745 N N . THR A 1 95 ? 20.696 21.742 -4.743 1.00 50.56 95 THR A N 1
ATOM 746 C CA . THR A 1 95 ? 19.315 21.343 -4.444 1.00 50.56 95 THR A CA 1
ATOM 747 C C . THR A 1 95 ? 18.534 20.931 -5.687 1.00 50.56 95 THR A C 1
ATOM 749 O O . THR A 1 95 ? 18.192 21.789 -6.499 1.00 50.56 95 THR A O 1
ATOM 752 N N . ARG A 1 96 ? 18.275 19.619 -5.829 1.00 43.12 96 ARG A N 1
ATOM 753 C CA . ARG A 1 96 ? 17.460 19.016 -6.896 1.00 43.12 96 ARG A CA 1
ATOM 754 C C . ARG A 1 96 ? 16.292 19.944 -7.252 1.00 43.12 96 ARG A C 1
ATOM 756 O O . ARG A 1 96 ? 15.295 19.973 -6.533 1.00 43.12 96 ARG A O 1
ATOM 763 N N . LEU A 1 97 ? 16.382 20.673 -8.366 1.00 47.72 97 LEU A N 1
ATOM 764 C CA . LEU A 1 97 ? 15.180 21.188 -9.011 1.00 47.72 97 LEU A CA 1
ATOM 765 C C . LEU A 1 97 ? 14.377 19.947 -9.422 1.00 47.72 97 LEU A C 1
ATOM 767 O O . LEU A 1 97 ? 14.926 19.095 -10.126 1.00 47.72 97 LEU A O 1
ATOM 771 N N . PRO A 1 98 ? 13.125 19.776 -8.965 1.00 45.31 98 PRO A N 1
ATOM 772 C CA . PRO A 1 98 ? 12.343 18.592 -9.276 1.00 45.31 98 PRO A CA 1
ATOM 773 C C . PRO A 1 98 ? 11.863 18.689 -10.728 1.00 45.31 98 PRO A C 1
ATOM 775 O O . PRO A 1 98 ? 10.722 19.039 -10.999 1.00 45.31 98 PRO A O 1
ATOM 778 N N . MET A 1 99 ? 12.754 18.388 -11.671 1.00 44.03 99 MET A N 1
ATOM 779 C CA . MET A 1 99 ? 12.412 17.994 -13.039 1.00 44.03 99 MET A CA 1
ATOM 780 C C . MET A 1 99 ? 12.297 16.466 -13.154 1.00 44.03 99 MET A C 1
ATOM 782 O O . MET A 1 99 ? 12.455 15.893 -14.226 1.00 44.03 99 MET A O 1
ATOM 786 N N . THR A 1 100 ? 11.976 15.783 -12.054 1.00 47.81 100 THR A N 1
ATOM 787 C CA . THR A 1 100 ? 11.186 14.561 -12.155 1.00 47.81 100 THR A CA 1
ATOM 788 C C . THR A 1 100 ? 9.750 15.016 -12.364 1.00 47.81 100 THR A C 1
ATOM 790 O O . THR A 1 100 ? 9.229 15.828 -11.598 1.00 47.81 100 THR A O 1
ATOM 793 N N . THR A 1 101 ? 9.086 14.534 -13.409 1.00 48.28 101 THR A N 1
ATOM 794 C CA . THR A 1 101 ? 7.626 14.516 -13.421 1.00 48.28 101 THR A CA 1
ATOM 795 C C . THR A 1 101 ? 7.213 13.743 -12.174 1.00 48.28 101 THR A C 1
ATOM 797 O O . THR A 1 101 ? 7.254 12.516 -12.158 1.00 48.28 101 THR A O 1
ATOM 800 N N . LYS A 1 102 ? 6.932 14.451 -11.069 1.00 57.03 102 LYS A N 1
ATOM 801 C CA . LYS A 1 102 ? 6.475 13.825 -9.829 1.00 57.03 102 LYS A CA 1
ATOM 802 C C . LYS A 1 102 ? 5.293 12.953 -10.215 1.00 57.03 102 LYS A C 1
ATOM 804 O O . LYS A 1 102 ? 4.293 13.469 -10.717 1.00 57.03 102 LYS A O 1
ATOM 809 N N . ARG A 1 103 ? 5.448 11.636 -10.057 1.00 68.94 103 ARG A N 1
ATOM 810 C CA . ARG A 1 103 ? 4.376 10.688 -10.337 1.00 68.94 103 ARG A CA 1
ATOM 811 C C . ARG A 1 103 ? 3.154 11.166 -9.569 1.00 68.94 103 ARG A C 1
ATOM 813 O O . ARG A 1 103 ? 3.237 11.407 -8.364 1.00 68.94 103 ARG A O 1
ATOM 820 N N . LEU A 1 104 ? 2.062 11.383 -10.294 1.00 81.62 104 LEU A N 1
ATOM 821 C CA . LEU A 1 104 ? 0.841 11.873 -9.678 1.00 81.62 104 LEU A CA 1
ATOM 822 C C . LEU A 1 104 ? 0.379 10.848 -8.635 1.00 81.62 104 LEU A C 1
ATOM 824 O O . LEU A 1 104 ? 0.399 9.648 -8.935 1.00 81.62 104 LEU A O 1
ATOM 828 N N . PRO A 1 105 ? -0.013 11.296 -7.431 1.00 88.00 105 PRO A N 1
ATOM 829 C CA . PRO A 1 105 ? -0.595 10.411 -6.440 1.00 88.00 105 PRO A CA 1
ATOM 830 C C . PRO A 1 105 ? -1.804 9.677 -7.019 1.00 88.00 105 PRO A C 1
ATOM 832 O O . PRO A 1 105 ? -2.625 10.266 -7.727 1.00 88.00 105 PRO A O 1
ATOM 835 N N . THR A 1 106 ? -1.919 8.390 -6.716 1.00 93.12 106 THR A N 1
ATOM 836 C CA . THR A 1 106 ? -3.103 7.605 -7.062 1.00 93.12 106 THR A CA 1
ATOM 837 C C . THR A 1 106 ? -4.242 7.920 -6.096 1.00 93.12 106 THR A C 1
ATOM 839 O O . THR A 1 106 ? -4.031 8.387 -4.974 1.00 93.12 106 THR A O 1
ATOM 842 N N . THR A 1 107 ? -5.473 7.662 -6.530 1.00 95.00 107 THR A N 1
ATOM 843 C CA . THR A 1 107 ? -6.672 7.843 -5.701 1.00 95.00 107 THR A CA 1
ATOM 844 C C . THR A 1 107 ? -7.445 6.537 -5.615 1.00 95.00 107 THR A C 1
ATOM 846 O O . THR A 1 107 ? -7.232 5.636 -6.423 1.00 95.00 107 THR A O 1
ATOM 849 N N . SER A 1 108 ? -8.375 6.438 -4.672 1.00 95.12 108 SER A N 1
ATOM 850 C CA . SER A 1 108 ? -9.266 5.281 -4.544 1.00 95.12 108 SER A CA 1
ATOM 851 C C . SER A 1 108 ? -10.364 5.210 -5.610 1.00 95.12 108 SER A C 1
ATOM 853 O O . SER A 1 108 ? -11.089 4.219 -5.661 1.00 95.12 108 SER A O 1
ATOM 855 N N . LEU A 1 109 ? -10.533 6.246 -6.438 1.00 94.94 109 LEU A N 1
ATOM 856 C CA . LEU A 1 109 ? -11.630 6.319 -7.398 1.00 94.94 109 LEU A CA 1
ATOM 857 C C . LEU A 1 109 ? -11.382 5.391 -8.587 1.00 94.94 109 LEU A C 1
ATOM 859 O O . LEU A 1 109 ? -10.328 5.437 -9.221 1.00 94.94 109 LEU A O 1
ATOM 863 N N . VAL A 1 110 ? -12.398 4.602 -8.928 1.00 93.62 110 VAL A N 1
ATOM 864 C CA . VAL A 1 110 ? -12.386 3.694 -10.074 1.00 93.62 110 VAL A CA 1
ATOM 865 C C . VAL A 1 110 ? -13.727 3.729 -10.788 1.00 93.62 110 VAL A C 1
ATOM 867 O O . VAL A 1 110 ? -14.783 3.838 -10.169 1.00 93.62 110 VAL A O 1
ATOM 870 N N . ASN A 1 111 ? -13.682 3.638 -12.114 1.00 92.00 111 ASN A N 1
ATOM 871 C CA . ASN A 1 111 ? -14.866 3.376 -12.914 1.00 92.00 111 ASN A CA 1
ATOM 872 C C . ASN A 1 111 ? -14.942 1.871 -13.181 1.00 92.00 111 ASN A C 1
ATOM 874 O O . ASN A 1 111 ? -14.303 1.386 -14.114 1.00 92.00 111 ASN A O 1
ATOM 878 N N . GLU A 1 112 ? -15.717 1.152 -12.368 1.00 89.62 112 GLU A N 1
ATOM 879 C CA . GLU A 1 112 ? -15.822 -0.312 -12.450 1.00 89.62 112 GLU A CA 1
ATOM 880 C C . GLU A 1 112 ? -16.259 -0.797 -13.839 1.00 89.62 112 GLU A C 1
ATOM 882 O O . GLU A 1 112 ? -15.761 -1.814 -14.307 1.00 89.62 112 GLU A O 1
ATOM 887 N N . SER A 1 113 ? -17.087 -0.028 -14.560 1.00 89.69 113 SER A N 1
ATOM 888 C CA . SER A 1 113 ? -17.525 -0.381 -15.923 1.00 89.69 113 SER A CA 1
ATOM 889 C C . SER A 1 113 ? -16.393 -0.421 -16.958 1.00 89.69 113 SER A C 1
ATOM 891 O O . SER A 1 113 ? -16.575 -0.955 -18.048 1.00 89.69 113 SER A O 1
ATOM 893 N N . LYS A 1 114 ? -15.228 0.156 -16.637 1.00 91.44 114 LYS A N 1
ATOM 894 C CA . LYS A 1 114 ? -14.035 0.169 -17.495 1.00 91.44 114 LYS A CA 1
ATOM 895 C C . LYS A 1 114 ? -12.953 -0.806 -17.029 1.00 91.44 114 LYS A C 1
ATOM 897 O O . LYS A 1 114 ? -11.856 -0.791 -17.587 1.00 91.44 114 LYS A O 1
ATOM 902 N N . VAL A 1 115 ? -13.225 -1.613 -16.006 1.00 92.31 115 VAL A N 1
ATOM 903 C CA . VAL A 1 115 ? -12.297 -2.632 -15.512 1.00 92.31 115 VAL A CA 1
ATOM 904 C C . VAL A 1 115 ? -12.704 -3.976 -16.103 1.00 92.31 115 VAL A C 1
ATOM 906 O O . VAL A 1 115 ? -13.823 -4.431 -15.903 1.00 92.31 115 VAL A O 1
ATOM 909 N N . TYR A 1 116 ? -11.790 -4.616 -16.832 1.00 89.94 116 TYR A N 1
ATOM 910 C CA . TYR A 1 116 ? -12.048 -5.875 -17.532 1.00 89.94 116 TYR A CA 1
ATOM 911 C C . TYR A 1 116 ? -11.111 -6.974 -17.034 1.00 89.94 116 TYR A C 1
ATOM 913 O O . TYR A 1 116 ? -9.958 -6.704 -16.702 1.00 89.94 116 TYR A O 1
ATOM 921 N N . GLY A 1 117 ? -11.600 -8.217 -16.997 1.00 90.75 117 GLY A N 1
ATOM 922 C CA . GLY A 1 117 ? -10.776 -9.402 -16.723 1.00 90.75 117 GLY A CA 1
ATOM 923 C C . GLY A 1 117 ? -10.259 -9.533 -15.286 1.00 90.75 117 GLY A C 1
ATOM 924 O O . GLY A 1 117 ? -9.445 -10.407 -15.021 1.00 90.75 117 GLY A O 1
ATOM 925 N N . ARG A 1 118 ? -10.720 -8.687 -14.355 1.00 93.12 118 ARG A N 1
ATOM 926 C CA . ARG A 1 118 ? -10.272 -8.667 -12.948 1.00 93.12 118 ARG A CA 1
ATOM 927 C C . ARG A 1 118 ? -11.332 -9.131 -11.950 1.00 93.12 118 ARG A C 1
ATOM 929 O O . ARG A 1 118 ? -11.111 -9.038 -10.747 1.00 93.12 118 ARG A O 1
ATOM 936 N N . ASP A 1 119 ? -12.471 -9.639 -12.417 1.00 90.00 119 ASP A N 1
ATOM 937 C CA . ASP A 1 119 ? -13.547 -10.074 -11.519 1.00 90.00 119 ASP A CA 1
ATOM 938 C C . ASP A 1 119 ? -13.144 -11.272 -10.657 1.00 90.00 119 ASP A C 1
ATOM 940 O O . ASP A 1 119 ? -13.441 -11.271 -9.465 1.00 90.00 119 ASP A O 1
ATOM 944 N N . GLY A 1 120 ? -12.416 -12.242 -11.222 1.00 92.75 120 GLY A N 1
ATOM 945 C CA . GLY A 1 120 ? -11.899 -13.394 -10.474 1.00 92.75 120 GLY A CA 1
ATOM 946 C C . GLY A 1 120 ? -10.914 -12.982 -9.379 1.00 92.75 120 GLY A C 1
ATOM 947 O O . GLY A 1 120 ? -11.124 -13.305 -8.212 1.00 92.75 120 GLY A O 1
ATOM 948 N N . ASP A 1 121 ? -9.892 -12.198 -9.738 1.00 92.88 121 ASP A N 1
ATOM 949 C CA . ASP A 1 121 ? -8.904 -11.673 -8.783 1.00 92.88 121 ASP A CA 1
ATOM 950 C C . ASP A 1 121 ? -9.570 -10.826 -7.690 1.00 92.88 121 ASP A C 1
ATOM 952 O O . ASP A 1 121 ? -9.262 -10.953 -6.504 1.00 92.88 121 ASP A O 1
ATOM 956 N N . GLY A 1 122 ? -10.509 -9.961 -8.087 1.00 93.56 122 GLY A N 1
ATOM 957 C CA . GLY A 1 122 ? -11.253 -9.107 -7.170 1.00 93.56 122 GLY A CA 1
ATOM 958 C C . GLY A 1 122 ? -12.092 -9.918 -6.187 1.00 93.56 122 GLY A C 1
ATOM 959 O O . GLY A 1 122 ? -12.079 -9.622 -4.994 1.00 93.56 122 GLY A O 1
ATOM 960 N N . LEU A 1 123 ? -12.783 -10.959 -6.663 1.00 94.00 123 LEU A N 1
ATOM 961 C CA . LEU A 1 123 ? -13.559 -11.867 -5.817 1.00 94.00 123 LEU A CA 1
ATOM 962 C C . LEU A 1 123 ? -12.659 -12.599 -4.815 1.00 94.00 123 LEU A C 1
ATOM 964 O O . LEU A 1 123 ? -12.963 -12.606 -3.625 1.00 94.00 123 LEU A O 1
ATOM 968 N N . ALA A 1 124 ? -11.529 -13.142 -5.272 1.00 93.88 124 ALA A N 1
ATOM 969 C CA . ALA A 1 124 ? -10.591 -13.860 -4.413 1.00 93.88 124 ALA A CA 1
ATOM 970 C C . ALA A 1 124 ? -10.061 -12.971 -3.274 1.00 93.88 124 ALA A C 1
ATOM 972 O O . ALA A 1 124 ? -10.007 -13.391 -2.118 1.00 93.88 124 ALA A O 1
ATOM 973 N N . ILE A 1 125 ? -9.727 -11.708 -3.566 1.00 93.75 125 ILE A N 1
ATOM 974 C CA . ILE A 1 125 ? -9.299 -10.765 -2.523 1.00 93.75 125 ILE A CA 1
ATOM 975 C C . ILE A 1 125 ? -10.451 -10.451 -1.562 1.00 93.75 125 ILE A C 1
ATOM 977 O O . ILE A 1 125 ? -10.232 -10.409 -0.352 1.00 93.75 125 ILE A O 1
ATOM 981 N N . LEU A 1 126 ? -11.677 -10.257 -2.059 1.00 94.31 126 LEU A N 1
ATOM 982 C CA . LEU A 1 126 ? -12.848 -10.014 -1.208 1.00 94.31 126 LEU A CA 1
ATOM 983 C C . LEU A 1 126 ? -13.114 -11.179 -0.245 1.00 94.31 126 LEU A C 1
ATOM 985 O O . LEU A 1 126 ? -13.448 -10.950 0.917 1.00 94.31 126 LEU A O 1
ATOM 989 N N . GLU A 1 127 ? -12.924 -12.420 -0.688 1.00 93.00 127 GLU A N 1
ATOM 990 C CA . GLU A 1 127 ? -13.023 -13.599 0.177 1.00 93.00 127 GLU A CA 1
ATOM 991 C C . GLU A 1 127 ? -11.967 -13.580 1.289 1.00 93.00 127 GLU A C 1
ATOM 993 O O . GLU A 1 127 ? -12.300 -13.796 2.455 1.00 93.00 127 GLU A O 1
ATOM 998 N N . ILE A 1 128 ? -10.717 -13.225 0.974 1.00 90.56 128 ILE A N 1
ATOM 999 C CA . ILE A 1 128 ? -9.644 -13.079 1.975 1.00 90.56 128 ILE A CA 1
ATOM 1000 C C . ILE A 1 128 ? -9.943 -11.934 2.956 1.00 90.56 128 ILE A C 1
ATOM 1002 O O . ILE A 1 128 ? -9.668 -12.048 4.155 1.00 90.56 128 ILE A O 1
ATOM 1006 N N . LEU A 1 129 ? -10.524 -10.829 2.478 1.00 91.50 129 LEU A N 1
ATOM 1007 C CA . LEU A 1 129 ? -10.937 -9.713 3.333 1.00 91.50 129 LEU A CA 1
ATOM 1008 C C . LEU A 1 129 ? -12.042 -10.120 4.316 1.00 91.50 129 LEU A C 1
ATOM 1010 O O . LEU A 1 129 ? -12.029 -9.663 5.460 1.00 91.50 129 LEU A O 1
ATOM 1014 N N . ARG A 1 130 ? -12.959 -10.996 3.895 1.00 90.31 130 ARG A N 1
ATOM 1015 C CA . ARG A 1 130 ? -14.051 -11.533 4.724 1.00 90.31 130 ARG A CA 1
ATOM 1016 C C . ARG A 1 130 ? -13.611 -12.664 5.645 1.00 90.31 130 ARG A C 1
ATOM 1018 O O . ARG A 1 130 ? -14.249 -12.894 6.672 1.00 90.31 130 ARG A O 1
ATOM 1025 N N . ALA A 1 131 ? -12.529 -13.359 5.305 1.00 85.81 131 ALA A N 1
ATOM 1026 C CA . ALA A 1 131 ? -11.957 -14.389 6.150 1.00 85.81 131 ALA A CA 1
ATOM 1027 C C . ALA A 1 131 ? -11.430 -13.768 7.456 1.00 85.81 131 ALA A C 1
ATOM 1029 O O . ALA A 1 131 ? -10.429 -13.037 7.487 1.00 85.81 131 ALA A O 1
ATOM 1030 N N . ASN A 1 132 ? -12.115 -14.075 8.557 1.00 70.38 132 ASN A N 1
ATOM 1031 C CA . ASN A 1 132 ? -11.643 -13.760 9.896 1.00 70.38 132 ASN A CA 1
ATOM 1032 C C . ASN A 1 132 ? -10.600 -14.803 10.293 1.00 70.38 132 ASN A C 1
ATOM 1034 O O . ASN A 1 132 ? -10.909 -15.989 10.400 1.00 70.38 132 ASN A O 1
ATOM 1038 N N . GLN A 1 133 ? -9.364 -14.361 10.507 1.00 67.19 133 GLN A N 1
ATOM 1039 C CA . GLN A 1 133 ? -8.374 -15.190 11.184 1.00 67.19 133 GLN A CA 1
ATOM 1040 C C . GLN A 1 133 ? -8.709 -15.187 12.681 1.00 67.19 133 GLN A C 1
ATOM 1042 O O . GLN A 1 133 ? -9.234 -14.204 13.197 1.00 67.19 133 GLN A O 1
ATOM 1047 N N . SER A 1 134 ? -8.453 -16.292 13.378 1.00 59.16 134 SER A N 1
ATOM 1048 C CA . SER A 1 134 ? -8.736 -16.427 14.815 1.00 59.16 134 SER A CA 1
ATOM 1049 C C . SER A 1 134 ? -7.826 -15.571 15.704 1.00 59.16 134 SER A C 1
ATOM 1051 O O . SER A 1 134 ? -8.013 -15.554 16.920 1.00 59.16 134 SER A O 1
ATOM 1053 N N . ASP A 1 135 ? -6.838 -14.895 15.115 1.00 62.50 135 ASP A N 1
ATOM 1054 C CA . ASP A 1 135 ? -5.910 -14.021 15.819 1.00 62.50 135 ASP A CA 1
ATOM 1055 C C . ASP A 1 135 ? -6.423 -12.573 15.843 1.00 62.50 135 ASP A C 1
ATOM 1057 O O . ASP A 1 135 ? -7.070 -12.106 14.905 1.00 62.50 135 ASP A O 1
ATOM 1061 N N . LYS A 1 136 ? -6.145 -11.856 16.935 1.00 62.25 136 LYS A N 1
ATOM 1062 C CA . LYS A 1 136 ? -6.582 -10.462 17.137 1.00 62.25 136 LYS A CA 1
ATOM 1063 C C . LYS A 1 136 ? -5.763 -9.451 16.329 1.00 62.25 136 LYS A C 1
ATOM 1065 O O . LYS A 1 136 ? -6.031 -8.257 16.428 1.00 62.25 136 LYS A O 1
ATOM 1070 N N . ASP A 1 137 ? -4.772 -9.911 15.573 1.00 75.38 137 ASP A N 1
ATOM 1071 C CA . ASP A 1 137 ? -3.855 -9.054 14.835 1.00 75.38 137 ASP A CA 1
ATOM 1072 C C . ASP A 1 137 ? -4.452 -8.550 13.505 1.00 75.38 137 ASP A C 1
ATOM 1074 O O . ASP A 1 137 ? -5.285 -9.195 12.859 1.00 75.38 137 ASP A O 1
ATOM 1078 N N . VAL A 1 138 ? -4.016 -7.363 13.090 1.00 87.12 138 VAL A N 1
ATOM 1079 C CA . VAL A 1 138 ? -4.396 -6.740 11.820 1.00 87.12 138 VAL A CA 1
ATOM 1080 C C . VAL A 1 138 ? -3.712 -7.484 10.679 1.00 87.12 138 VAL A C 1
ATOM 1082 O O . VAL A 1 138 ? -2.486 -7.523 10.591 1.00 87.12 138 VAL A O 1
ATOM 1085 N N . SER A 1 139 ? -4.503 -8.040 9.763 1.00 88.44 139 SER A N 1
ATOM 1086 C CA . SER A 1 139 ? -3.976 -8.823 8.642 1.00 88.44 139 SER A CA 1
ATOM 1087 C C . SER A 1 139 ? -3.524 -7.917 7.495 1.00 88.44 139 SER A C 1
ATOM 1089 O O . SER A 1 139 ? -4.221 -6.976 7.111 1.00 88.44 139 SER A O 1
ATOM 1091 N N . VAL A 1 140 ? -2.355 -8.224 6.932 1.00 89.75 140 VAL A N 1
ATOM 1092 C CA . VAL A 1 140 ? -1.766 -7.507 5.797 1.00 89.75 140 VAL A CA 1
ATOM 1093 C C . VAL A 1 140 ? -1.835 -8.384 4.551 1.00 89.75 140 VAL A C 1
ATOM 1095 O O . VAL A 1 140 ? -1.493 -9.562 4.598 1.00 89.75 140 VAL A O 1
ATOM 1098 N N . ILE A 1 141 ? -2.282 -7.812 3.436 1.00 91.44 141 ILE A N 1
ATOM 1099 C CA . ILE A 1 141 ? -2.497 -8.509 2.169 1.00 91.44 141 ILE A CA 1
ATOM 1100 C C . ILE A 1 141 ? -1.705 -7.773 1.080 1.00 91.44 141 ILE A C 1
ATOM 1102 O O . ILE A 1 141 ? -2.121 -6.699 0.638 1.00 91.44 141 ILE A O 1
ATOM 1106 N N . PRO A 1 142 ? -0.555 -8.304 0.641 1.00 91.44 142 PRO A N 1
ATOM 1107 C CA . PRO A 1 142 ? 0.197 -7.731 -0.464 1.00 91.44 142 PRO A CA 1
ATOM 1108 C C . PRO A 1 142 ? -0.334 -8.224 -1.822 1.00 91.44 142 PRO A C 1
ATOM 1110 O O . PRO A 1 142 ? -0.522 -9.423 -2.035 1.00 91.44 142 PRO A O 1
ATOM 1113 N N . ILE A 1 143 ? -0.514 -7.283 -2.750 1.00 91.94 143 ILE A N 1
ATOM 1114 C CA . ILE A 1 143 ? -0.721 -7.474 -4.188 1.00 91.94 143 ILE A CA 1
ATOM 1115 C C . ILE A 1 143 ? 0.593 -7.121 -4.888 1.00 91.94 143 ILE A C 1
ATOM 1117 O O . ILE A 1 143 ? 0.996 -5.952 -4.935 1.00 91.94 143 ILE A O 1
ATOM 1121 N N . ILE A 1 144 ? 1.259 -8.127 -5.444 1.00 89.00 144 ILE A N 1
ATOM 1122 C CA . ILE A 1 144 ? 2.619 -8.001 -5.979 1.00 89.00 144 ILE A CA 1
ATOM 1123 C C . ILE A 1 144 ? 2.614 -8.247 -7.477 1.00 89.00 144 ILE A C 1
ATOM 1125 O O . ILE A 1 144 ? 1.902 -9.116 -7.960 1.00 89.00 144 ILE A O 1
ATOM 1129 N N . GLY A 1 145 ? 3.422 -7.506 -8.223 1.00 85.81 145 GLY A N 1
ATOM 1130 C CA . GLY A 1 145 ? 3.630 -7.779 -9.641 1.00 85.81 145 GLY A CA 1
ATOM 1131 C C . GLY A 1 145 ? 4.283 -6.616 -10.367 1.00 85.81 145 GLY A C 1
ATOM 1132 O O . GLY A 1 145 ? 4.358 -5.501 -9.845 1.00 85.81 145 GLY A O 1
ATOM 1133 N N . MET A 1 146 ? 4.714 -6.851 -11.598 1.00 83.94 146 MET A N 1
ATOM 1134 C CA . MET A 1 146 ? 5.424 -5.869 -12.418 1.00 83.94 146 MET A CA 1
ATOM 1135 C C . MET A 1 146 ? 4.607 -4.597 -12.696 1.00 83.94 146 MET A C 1
ATOM 1137 O O . MET A 1 146 ? 3.408 -4.483 -12.399 1.00 83.94 146 MET A O 1
ATOM 1141 N N . GLY A 1 147 ? 5.283 -3.575 -13.223 1.00 82.94 147 GLY A N 1
ATOM 1142 C CA . GLY A 1 147 ? 4.624 -2.361 -13.701 1.00 82.94 147 GLY A CA 1
ATOM 1143 C C . GLY A 1 147 ? 3.565 -2.665 -14.763 1.00 82.94 147 GLY A C 1
ATOM 1144 O O . GLY A 1 147 ? 3.660 -3.648 -15.478 1.00 82.94 147 GLY A O 1
ATOM 1145 N N . GLY A 1 148 ? 2.519 -1.842 -14.851 1.00 84.12 148 GLY A N 1
ATOM 1146 C CA . GLY A 1 148 ? 1.502 -1.987 -15.903 1.00 84.12 148 GLY A CA 1
ATOM 1147 C C . GLY A 1 148 ? 0.444 -3.078 -15.679 1.00 84.12 148 GLY A C 1
ATOM 1148 O O . GLY A 1 148 ? -0.617 -2.989 -16.282 1.00 84.12 148 GLY A O 1
ATOM 1149 N N . LEU A 1 149 ? 0.633 -4.014 -14.741 1.00 88.44 149 LEU A N 1
ATOM 1150 C CA . LEU A 1 149 ? -0.330 -5.104 -14.485 1.00 88.44 149 LEU A CA 1
ATOM 1151 C C . LEU A 1 149 ? -1.672 -4.669 -13.859 1.00 88.44 149 LEU A C 1
ATOM 1153 O O . LEU A 1 149 ? -2.542 -5.495 -13.617 1.00 88.44 149 LEU A O 1
ATOM 1157 N N . GLY A 1 150 ? -1.877 -3.388 -13.551 1.00 92.06 150 GLY A N 1
ATOM 1158 C CA . GLY A 1 150 ? -3.160 -2.920 -13.008 1.00 92.06 150 GLY A CA 1
ATOM 1159 C C . GLY A 1 150 ? -3.409 -3.250 -11.529 1.00 92.06 150 GLY A C 1
ATOM 1160 O O . GLY A 1 150 ? -4.554 -3.242 -11.094 1.00 92.06 150 GLY A O 1
ATOM 1161 N N . LYS A 1 151 ? -2.361 -3.488 -10.726 1.00 95.31 151 LYS A N 1
ATOM 1162 C CA . LYS A 1 151 ? -2.469 -3.716 -9.265 1.00 95.31 151 LYS A CA 1
ATOM 1163 C C . LYS A 1 151 ? -3.244 -2.615 -8.540 1.00 95.31 151 LYS A C 1
ATOM 1165 O O . LYS A 1 151 ? -4.133 -2.904 -7.750 1.00 95.31 151 LYS A O 1
ATOM 1170 N N . THR A 1 152 ? -2.926 -1.355 -8.844 1.00 95.50 152 THR A N 1
ATOM 1171 C CA . THR A 1 152 ? -3.642 -0.188 -8.316 1.00 95.50 152 THR A CA 1
ATOM 1172 C C . THR A 1 152 ? -5.123 -0.254 -8.681 1.00 95.50 152 THR A C 1
ATOM 1174 O O . THR A 1 152 ? -5.971 -0.082 -7.816 1.00 95.50 152 THR A O 1
ATOM 1177 N N . THR A 1 153 ? -5.450 -0.587 -9.934 1.00 96.50 153 THR A N 1
ATOM 1178 C CA . THR A 1 153 ? -6.837 -0.742 -10.397 1.00 96.50 153 THR A CA 1
ATOM 1179 C C . THR A 1 153 ? -7.566 -1.864 -9.664 1.00 96.50 153 THR A C 1
ATOM 1181 O O . THR A 1 153 ? -8.710 -1.684 -9.253 1.00 96.50 153 THR A O 1
ATOM 1184 N N . LEU A 1 154 ? -6.900 -2.998 -9.441 1.00 96.69 154 LEU A N 1
ATOM 1185 C CA . LEU A 1 154 ? -7.447 -4.104 -8.661 1.00 96.69 154 LEU A CA 1
ATOM 1186 C C . LEU A 1 154 ? -7.711 -3.688 -7.204 1.00 96.69 154 LEU A C 1
ATOM 1188 O O . LEU A 1 154 ? -8.789 -3.952 -6.680 1.00 96.69 154 LEU A O 1
ATOM 1192 N N . ALA A 1 155 ? -6.778 -2.977 -6.569 1.00 97.31 155 ALA A N 1
ATOM 1193 C CA . ALA A 1 155 ? -6.956 -2.468 -5.211 1.00 97.31 155 ALA A CA 1
ATOM 1194 C C . ALA A 1 155 ? -8.101 -1.446 -5.108 1.00 97.31 155 ALA A C 1
ATOM 1196 O O . ALA A 1 155 ? -8.869 -1.491 -4.147 1.00 97.31 155 ALA A O 1
ATOM 1197 N N . GLN A 1 156 ? -8.260 -0.558 -6.096 1.00 97.75 156 GLN A N 1
ATOM 1198 C CA . GLN A 1 156 ? -9.392 0.373 -6.150 1.00 97.75 156 GLN A CA 1
ATOM 1199 C C . GLN A 1 156 ? -10.726 -0.377 -6.263 1.00 97.75 156 GLN A C 1
ATOM 1201 O O . GLN A 1 156 ? -11.673 -0.058 -5.546 1.00 97.75 15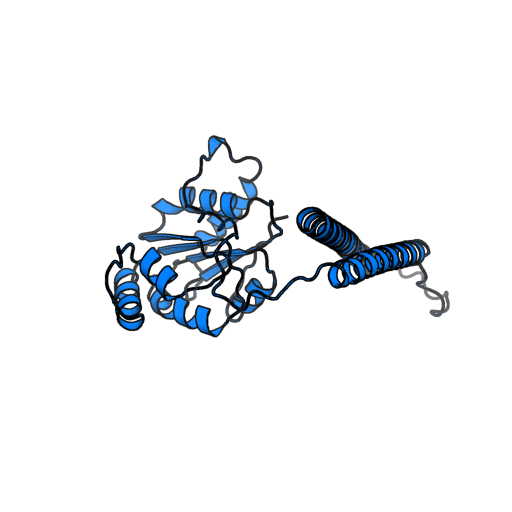6 GLN A O 1
ATOM 1206 N N . LEU A 1 157 ? -10.791 -1.390 -7.136 1.00 96.56 157 LEU A N 1
ATOM 1207 C CA . LEU A 1 157 ? -11.980 -2.221 -7.333 1.00 96.56 157 LEU A CA 1
ATOM 1208 C C . LEU A 1 157 ? -12.374 -2.944 -6.040 1.00 96.56 157 LEU A C 1
ATOM 1210 O O . LEU A 1 157 ? -13.528 -2.896 -5.618 1.00 96.56 157 LEU A O 1
ATOM 1214 N N . VAL A 1 158 ? -11.399 -3.578 -5.387 1.00 96.56 158 VAL A N 1
ATOM 1215 C CA . VAL A 1 158 ? -11.592 -4.264 -4.106 1.00 96.56 158 VAL A CA 1
ATOM 1216 C C . VAL A 1 158 ? -12.070 -3.287 -3.037 1.00 96.56 158 VAL A C 1
ATOM 1218 O O . VAL A 1 158 ? -13.054 -3.571 -2.361 1.00 96.56 158 VAL A O 1
ATOM 1221 N N . LEU A 1 159 ? -11.419 -2.127 -2.899 1.00 96.94 159 LEU A N 1
ATOM 1222 C CA . LEU A 1 159 ? -11.806 -1.126 -1.908 1.00 96.94 159 LEU A CA 1
ATOM 1223 C C . LEU A 1 159 ? -13.234 -0.623 -2.145 1.00 96.94 159 LEU A C 1
ATOM 1225 O O . LEU A 1 159 ? -13.996 -0.535 -1.188 1.00 96.94 159 LEU A O 1
ATOM 1229 N N . SER A 1 160 ? -13.601 -0.325 -3.397 1.00 96.00 160 SER A N 1
ATOM 1230 C CA . SER A 1 160 ? -14.953 0.107 -3.786 1.00 96.00 160 SER A CA 1
ATOM 1231 C C . SER A 1 160 ? -16.015 -0.899 -3.334 1.00 96.00 160 SER A C 1
ATOM 1233 O O . SER A 1 160 ? -16.963 -0.539 -2.634 1.00 96.00 160 SER A O 1
ATOM 1235 N N . ARG A 1 161 ? -15.803 -2.180 -3.659 1.00 95.06 161 ARG A N 1
ATOM 1236 C CA . ARG A 1 161 ? -16.740 -3.274 -3.369 1.00 95.06 161 ARG A CA 1
ATOM 1237 C C . ARG A 1 161 ? -16.791 -3.645 -1.883 1.00 95.06 161 ARG A C 1
ATOM 1239 O O . ARG A 1 161 ? -17.858 -3.979 -1.380 1.00 95.06 161 ARG A O 1
ATOM 1246 N N . ALA A 1 162 ? -15.661 -3.575 -1.180 1.00 95.25 162 ALA A N 1
ATOM 1247 C CA . ALA A 1 162 ? -15.551 -3.952 0.229 1.00 95.25 162 ALA A CA 1
ATOM 1248 C C . ALA A 1 162 ? -15.973 -2.838 1.196 1.00 95.25 162 ALA A C 1
ATOM 1250 O O . ALA A 1 162 ? -16.264 -3.122 2.355 1.00 95.25 162 ALA A O 1
ATOM 1251 N N . LYS A 1 163 ? -15.997 -1.573 0.751 1.00 94.00 163 LYS A N 1
ATOM 1252 C CA . LYS A 1 163 ? -16.213 -0.389 1.601 1.00 94.00 163 LYS A CA 1
ATOM 1253 C C . LYS A 1 163 ? -17.373 -0.510 2.604 1.00 94.00 163 LYS A C 1
ATOM 1255 O O . LYS A 1 163 ? -17.163 -0.113 3.746 1.00 94.00 163 LYS A O 1
ATOM 1260 N N . PRO A 1 164 ? -18.557 -1.055 2.250 1.00 95.38 164 PRO A N 1
ATOM 1261 C CA . PRO A 1 164 ? -19.676 -1.170 3.191 1.00 95.38 164 PRO A CA 1
ATOM 1262 C C . PRO A 1 164 ? -19.443 -2.149 4.355 1.00 95.38 164 PRO A C 1
ATOM 1264 O O . PRO A 1 164 ? -20.200 -2.132 5.319 1.00 95.38 164 PRO A O 1
ATOM 1267 N N . GLU A 1 165 ? -18.430 -3.016 4.276 1.00 94.62 165 GLU A N 1
ATOM 1268 C CA . GLU A 1 165 ? -18.134 -4.051 5.278 1.00 94.62 165 GLU A CA 1
ATOM 1269 C C . GLU A 1 165 ? -17.174 -3.578 6.386 1.00 94.62 165 GLU A C 1
ATOM 1271 O O . GLU A 1 165 ? -16.814 -4.372 7.266 1.00 94.62 165 GLU A O 1
ATOM 1276 N N . PHE A 1 166 ? -16.725 -2.321 6.326 1.00 95.62 166 PHE A N 1
ATOM 1277 C CA . PHE A 1 166 ? -15.737 -1.728 7.226 1.00 95.62 166 PHE A CA 1
ATOM 1278 C C . PHE A 1 166 ? -16.240 -0.390 7.778 1.00 95.62 166 PHE A C 1
ATOM 1280 O O . PHE A 1 166 ? -16.803 0.424 7.049 1.00 95.62 166 PHE A O 1
ATOM 1287 N N . ASP A 1 167 ? -15.967 -0.128 9.055 1.00 96.62 167 ASP A N 1
ATOM 1288 C CA . ASP A 1 167 ? -16.315 1.132 9.724 1.00 96.62 167 ASP A CA 1
ATOM 1289 C C . ASP A 1 167 ? -15.493 2.306 9.176 1.00 96.62 167 ASP A C 1
ATOM 1291 O O . ASP A 1 167 ? -15.919 3.463 9.191 1.00 96.62 167 ASP A O 1
ATOM 1295 N N . LEU A 1 168 ? -14.268 2.011 8.733 1.00 96.31 168 LEU A N 1
ATOM 1296 C CA . LEU A 1 168 ? -13.317 2.987 8.227 1.00 96.31 168 LEU A CA 1
ATOM 1297 C C . LEU A 1 168 ? -12.569 2.438 7.019 1.00 96.31 168 LEU A C 1
ATOM 1299 O O . LEU A 1 168 ? -12.055 1.322 7.031 1.00 96.31 168 LEU A O 1
ATOM 1303 N N . THR A 1 169 ? -12.424 3.280 6.002 1.00 97.00 169 THR A N 1
ATOM 1304 C CA . THR A 1 169 ? -11.574 2.994 4.847 1.00 97.00 169 THR A CA 1
ATOM 1305 C C . THR A 1 169 ? -10.650 4.160 4.555 1.00 97.00 169 THR A C 1
ATOM 1307 O O . THR A 1 169 ? -11.101 5.306 4.599 1.00 97.00 169 THR A O 1
ATOM 1310 N N . ALA A 1 170 ? -9.399 3.884 4.194 1.00 96.94 170 ALA A N 1
ATOM 1311 C CA . ALA A 1 170 ? -8.448 4.908 3.767 1.00 96.94 170 ALA A CA 1
ATOM 1312 C C . ALA A 1 170 ? -7.634 4.448 2.554 1.00 96.94 170 ALA A C 1
ATOM 1314 O O . ALA A 1 170 ? -7.405 3.254 2.364 1.00 96.94 170 ALA A O 1
ATOM 1315 N N . TRP A 1 171 ? -7.183 5.413 1.754 1.00 97.69 171 TRP A N 1
ATOM 1316 C CA . TRP A 1 171 ? -6.290 5.199 0.620 1.00 97.69 171 TRP A CA 1
ATOM 1317 C C . TRP A 1 171 ? -5.104 6.142 0.730 1.00 97.69 171 TRP A C 1
ATOM 1319 O O . TRP A 1 171 ? -5.291 7.351 0.875 1.00 97.69 171 TRP A O 1
ATOM 1329 N N . VAL A 1 172 ? -3.896 5.599 0.627 1.00 95.94 172 VAL A N 1
ATOM 1330 C CA . VAL A 1 172 ? -2.661 6.375 0.670 1.00 95.94 172 VAL A CA 1
ATOM 1331 C C . VAL A 1 172 ? -1.784 5.976 -0.509 1.00 95.94 172 VAL A C 1
ATOM 1333 O O . VAL A 1 172 ? -1.343 4.835 -0.603 1.00 95.94 172 VAL A O 1
ATOM 1336 N N . SER A 1 173 ? -1.510 6.928 -1.401 1.00 94.38 173 SER A N 1
ATOM 1337 C CA . SER A 1 173 ? -0.511 6.767 -2.461 1.00 94.38 173 SER A CA 1
ATOM 1338 C C . SER A 1 173 ? 0.878 7.041 -1.885 1.00 94.38 173 SER A C 1
ATOM 1340 O O . SER A 1 173 ? 1.149 8.161 -1.450 1.00 94.38 173 SER A O 1
ATOM 1342 N N . ILE A 1 174 ? 1.762 6.044 -1.896 1.00 90.00 174 ILE A N 1
ATOM 1343 C CA . ILE A 1 174 ? 3.085 6.128 -1.261 1.00 90.00 174 ILE A CA 1
ATOM 1344 C C . ILE A 1 174 ? 4.138 6.639 -2.251 1.00 90.00 174 ILE A C 1
ATOM 1346 O O . ILE A 1 174 ? 4.698 7.724 -2.059 1.00 90.00 174 ILE A O 1
ATOM 1350 N N . GLY A 1 175 ? 4.368 5.903 -3.340 1.00 83.62 175 GLY A N 1
ATOM 1351 C CA . GLY A 1 175 ? 5.458 6.180 -4.277 1.00 83.62 175 GLY A CA 1
ATOM 1352 C C . GLY A 1 175 ? 6.829 5.819 -3.690 1.00 83.62 175 GLY A C 1
ATOM 1353 O O . GLY A 1 175 ? 6.949 4.879 -2.907 1.00 83.62 175 GLY A O 1
ATOM 1354 N N . GLU A 1 176 ? 7.873 6.555 -4.077 1.00 77.75 176 GLU A N 1
ATOM 1355 C CA . GLU A 1 176 ? 9.264 6.228 -3.711 1.00 77.75 176 GLU A CA 1
ATOM 1356 C C . GLU A 1 176 ? 9.571 6.413 -2.217 1.00 77.75 176 GLU A C 1
ATOM 1358 O O . GLU A 1 176 ? 10.327 5.629 -1.647 1.00 77.75 176 GLU A O 1
ATOM 1363 N N . ASP A 1 177 ? 8.989 7.431 -1.573 1.00 82.50 177 ASP A N 1
ATOM 1364 C CA . ASP A 1 177 ? 9.265 7.734 -0.168 1.00 82.50 177 ASP A CA 1
ATOM 1365 C C . ASP A 1 177 ? 8.150 7.236 0.757 1.00 82.50 177 ASP A C 1
ATOM 1367 O O . ASP A 1 177 ? 6.992 7.666 0.687 1.00 82.50 177 ASP A O 1
ATOM 1371 N N . PHE A 1 178 ? 8.529 6.335 1.663 1.00 88.69 178 PHE A N 1
ATOM 1372 C CA . PHE A 1 178 ? 7.676 5.874 2.748 1.00 88.69 178 PHE A CA 1
ATOM 1373 C C . PHE A 1 178 ? 7.755 6.872 3.910 1.00 88.69 178 PHE A C 1
ATOM 1375 O O . PHE A 1 178 ? 8.541 6.717 4.848 1.00 88.69 178 PHE A O 1
ATOM 1382 N N . ASP A 1 179 ? 6.954 7.929 3.812 1.00 90.88 179 ASP A N 1
ATOM 1383 C CA . ASP A 1 179 ? 6.841 8.979 4.824 1.00 90.88 179 ASP A CA 1
ATOM 1384 C C . ASP A 1 179 ? 5.719 8.652 5.822 1.00 90.88 179 ASP A C 1
ATOM 1386 O O . ASP A 1 179 ? 4.531 8.822 5.535 1.00 90.88 179 ASP A O 1
ATOM 1390 N N . VAL A 1 180 ? 6.105 8.193 7.016 1.00 93.44 180 VAL A N 1
ATOM 1391 C CA . VAL A 1 180 ? 5.175 7.800 8.087 1.00 93.44 180 VAL A CA 1
ATOM 1392 C C . VAL A 1 180 ? 4.297 8.967 8.547 1.00 93.44 180 VAL A C 1
ATOM 1394 O O . VAL A 1 180 ? 3.124 8.759 8.867 1.00 93.44 180 VAL A O 1
ATOM 1397 N N . HIS A 1 181 ? 4.820 10.196 8.556 1.00 92.56 181 HIS A N 1
ATOM 1398 C CA . HIS A 1 181 ? 4.066 11.384 8.963 1.00 92.56 181 HIS A CA 1
ATOM 1399 C C . HIS A 1 181 ? 2.959 11.688 7.954 1.00 92.56 181 HIS A C 1
ATOM 1401 O O . HIS A 1 181 ? 1.786 11.810 8.329 1.00 92.56 181 HIS A O 1
ATOM 1407 N N . ARG A 1 182 ? 3.301 11.680 6.661 1.00 91.56 182 ARG A N 1
ATOM 1408 C CA . ARG A 1 182 ? 2.334 11.861 5.570 1.00 91.56 182 ARG A CA 1
ATOM 1409 C C . ARG A 1 182 ? 1.282 10.756 5.548 1.00 91.56 182 ARG A C 1
ATOM 1411 O O . ARG A 1 182 ? 0.097 11.051 5.388 1.00 91.56 182 ARG A O 1
ATOM 1418 N N . ILE A 1 183 ? 1.686 9.497 5.730 1.00 94.25 183 ILE A N 1
ATOM 1419 C CA . ILE A 1 183 ? 0.762 8.354 5.785 1.00 94.25 183 ILE A CA 1
ATOM 1420 C C . ILE A 1 183 ? -0.226 8.529 6.943 1.00 94.25 183 ILE A C 1
ATOM 1422 O O . ILE A 1 183 ? -1.438 8.498 6.728 1.00 94.25 183 ILE A O 1
ATOM 1426 N N . THR A 1 184 ? 0.282 8.788 8.152 1.00 94.81 184 THR A N 1
ATOM 1427 C CA . THR A 1 184 ? -0.532 8.969 9.367 1.00 94.81 184 THR A CA 1
ATOM 1428 C C . THR A 1 184 ? -1.544 10.100 9.185 1.00 94.81 184 THR A C 1
ATOM 1430 O O . THR A 1 184 ? -2.735 9.922 9.445 1.00 94.81 184 THR A O 1
ATOM 1433 N N . THR A 1 185 ? -1.093 11.244 8.668 1.00 93.06 185 THR A N 1
ATOM 1434 C CA . THR A 1 185 ? -1.945 12.405 8.385 1.00 93.06 185 THR A CA 1
ATOM 1435 C C . THR A 1 185 ? -3.030 12.084 7.356 1.00 93.06 185 THR A C 1
ATOM 1437 O O . THR A 1 185 ? -4.197 12.426 7.557 1.00 93.06 185 THR A O 1
ATOM 1440 N N . THR A 1 186 ? -2.672 11.371 6.283 1.00 93.06 186 THR A N 1
ATOM 1441 C CA . THR A 1 186 ? -3.617 10.995 5.220 1.00 93.06 186 THR A CA 1
ATOM 1442 C C . THR A 1 186 ? -4.719 10.079 5.757 1.00 93.06 186 THR A C 1
ATOM 1444 O O . THR A 1 186 ? -5.893 10.295 5.469 1.00 93.06 186 THR A O 1
ATOM 1447 N N . ILE A 1 187 ? -4.378 9.092 6.595 1.00 95.12 187 ILE A N 1
ATOM 1448 C CA . ILE A 1 187 ? -5.363 8.175 7.200 1.00 95.12 187 ILE A CA 1
ATOM 1449 C C . ILE A 1 187 ? -6.244 8.905 8.230 1.00 95.12 187 ILE A C 1
ATOM 1451 O O . ILE A 1 187 ? -7.451 8.648 8.354 1.00 95.12 187 ILE A O 1
ATOM 1455 N N . LEU A 1 188 ? -5.665 9.849 8.974 1.00 92.62 188 LEU A N 1
ATOM 1456 C CA . LEU A 1 188 ? -6.425 10.713 9.872 1.00 92.62 188 LEU A CA 1
ATOM 1457 C C . LEU A 1 188 ? -7.451 11.571 9.121 1.00 92.62 188 LEU A C 1
ATOM 1459 O O . LEU A 1 188 ? -8.526 11.811 9.675 1.00 92.62 188 LEU A O 1
ATOM 1463 N N . GLY A 1 189 ? -7.182 11.936 7.865 1.00 86.06 189 GLY A N 1
ATOM 1464 C CA . GLY A 1 189 ? -8.029 12.842 7.086 1.00 86.06 189 GLY A CA 1
ATOM 1465 C C . GLY A 1 189 ? -7.967 14.277 7.610 1.00 86.06 189 GLY A C 1
ATOM 1466 O O . GLY A 1 189 ? -8.953 15.001 7.530 1.00 86.06 189 GLY A O 1
ATOM 1467 N N . SER A 1 190 ? -6.836 14.652 8.209 1.00 67.69 190 SER A N 1
ATOM 1468 C CA . SER A 1 190 ? -6.609 15.982 8.767 1.00 67.69 190 SER A CA 1
ATOM 1469 C C . SER A 1 190 ? -5.840 16.835 7.767 1.00 67.69 190 SER A C 1
ATOM 1471 O O . SER A 1 190 ? -4.779 16.415 7.304 1.00 67.69 190 SER A O 1
ATOM 1473 N N . ASP A 1 191 ? -6.296 18.060 7.515 1.00 59.84 191 ASP A N 1
ATOM 1474 C CA . ASP A 1 191 ? -5.477 19.072 6.848 1.00 59.84 191 ASP A CA 1
ATOM 1475 C C . ASP A 1 191 ? -4.375 19.507 7.819 1.00 59.84 191 ASP A C 1
ATOM 1477 O O . ASP A 1 191 ? -4.560 20.383 8.664 1.00 59.84 191 ASP A O 1
ATOM 1481 N N . SER A 1 192 ? -3.214 18.853 7.775 1.00 55.34 192 SER A N 1
ATOM 1482 C CA . SER A 1 192 ? -2.075 19.250 8.604 1.00 55.34 192 SER A CA 1
ATOM 1483 C C . SER A 1 192 ? -1.376 20.466 7.993 1.00 55.34 192 SER A C 1
ATOM 1485 O O . SER A 1 192 ? -0.214 20.405 7.597 1.00 55.34 192 SER A O 1
ATOM 1487 N N . SER A 1 193 ? -2.065 21.604 7.948 1.00 50.59 193 SER A N 1
ATOM 1488 C CA . SER A 1 193 ? -1.422 22.898 7.708 1.00 50.59 193 SER A CA 1
ATOM 1489 C C . SER A 1 193 ? -0.661 23.412 8.943 1.00 50.59 193 SER A C 1
ATOM 1491 O O . SER A 1 193 ? -0.230 24.561 8.960 1.00 50.59 193 SER A O 1
ATOM 1493 N N . GLY A 1 194 ? -0.479 22.592 9.989 1.00 52.25 194 GLY A N 1
ATOM 1494 C CA . GLY A 1 194 ? 0.207 22.989 11.217 1.00 52.25 194 GLY A CA 1
ATOM 1495 C C . GLY A 1 194 ? 0.852 21.826 11.970 1.00 52.25 194 GLY A C 1
ATOM 1496 O O . GLY A 1 194 ? 0.153 21.029 12.588 1.00 52.25 194 GLY A O 1
ATOM 1497 N N . GLY A 1 195 ? 2.186 21.761 11.908 1.00 58.41 195 GLY A N 1
ATOM 1498 C CA . GLY A 1 195 ? 3.115 21.591 13.040 1.00 58.41 195 GLY A CA 1
ATOM 1499 C C . GLY A 1 195 ? 2.964 20.452 14.058 1.00 58.41 195 GLY A C 1
ATOM 1500 O O . GLY A 1 195 ? 3.750 20.428 14.999 1.00 58.41 195 GLY A O 1
ATOM 1501 N N . ASN A 1 196 ? 2.005 19.535 13.935 1.00 71.88 196 ASN A N 1
ATOM 1502 C CA . ASN A 1 196 ? 1.862 18.440 14.896 1.00 71.88 196 ASN A CA 1
ATOM 1503 C C . ASN A 1 196 ? 2.995 17.422 14.717 1.00 71.88 196 ASN A C 1
ATOM 1505 O O . ASN A 1 196 ? 3.243 16.943 13.603 1.00 71.88 196 ASN A O 1
ATOM 1509 N N . ASP A 1 197 ? 3.653 17.083 15.825 1.00 89.19 197 ASP A N 1
ATOM 1510 C CA . ASP A 1 197 ? 4.656 16.027 15.853 1.00 89.19 197 ASP A CA 1
ATOM 1511 C C . ASP A 1 197 ? 4.044 14.651 15.535 1.00 89.19 197 ASP A C 1
ATOM 1513 O O . ASP A 1 197 ? 2.829 14.429 15.609 1.00 89.19 197 ASP A O 1
ATOM 1517 N N . LEU A 1 198 ? 4.904 13.714 15.130 1.00 91.75 198 LEU A N 1
ATOM 1518 C CA . LEU A 1 198 ? 4.470 12.379 14.725 1.00 91.75 198 LEU A CA 1
ATOM 1519 C C . LEU A 1 198 ? 3.776 11.630 15.871 1.00 91.75 198 LEU A C 1
ATOM 1521 O O . LEU A 1 198 ? 2.791 10.939 15.622 1.00 91.75 198 LEU A O 1
ATOM 1525 N N . ASN A 1 199 ? 4.252 11.791 17.110 1.00 93.94 199 ASN A N 1
ATOM 1526 C CA . ASN A 1 199 ? 3.687 11.110 18.275 1.00 93.94 199 ASN A CA 1
ATOM 1527 C C . ASN A 1 199 ? 2.210 11.477 18.466 1.00 93.94 199 ASN A C 1
ATOM 1529 O O . ASN A 1 199 ? 1.345 10.606 18.505 1.00 93.94 199 ASN A O 1
ATOM 1533 N N . SER A 1 200 ? 1.908 12.774 18.478 1.00 92.69 200 SER A N 1
ATOM 1534 C CA . SER A 1 200 ? 0.552 13.296 18.648 1.00 92.69 200 SER A CA 1
ATOM 1535 C C . SER A 1 200 ? -0.383 12.848 17.524 1.00 92.69 200 SER A C 1
ATOM 1537 O O . SER A 1 200 ? -1.569 12.597 17.751 1.00 92.69 200 SER A O 1
ATOM 1539 N N . LEU A 1 201 ? 0.124 12.748 16.291 1.00 93.75 201 LEU A N 1
ATOM 1540 C CA . LEU A 1 201 ? -0.646 12.218 15.165 1.00 93.75 201 LEU A CA 1
ATOM 1541 C C . LEU A 1 201 ? -0.922 10.720 15.330 1.00 93.75 201 LEU A C 1
ATOM 1543 O O . LEU A 1 201 ? -2.050 10.282 15.112 1.00 93.75 201 LEU A O 1
ATOM 1547 N N . GLN A 1 202 ? 0.069 9.933 15.744 1.00 95.25 202 GLN A N 1
ATOM 1548 C CA . GLN A 1 202 ? -0.106 8.496 15.942 1.00 95.25 202 GLN A CA 1
ATOM 1549 C C . GLN A 1 202 ? -1.028 8.172 17.120 1.00 95.25 202 GLN A C 1
ATOM 1551 O O . GLN A 1 202 ? -1.853 7.269 16.995 1.00 95.25 202 GLN A O 1
ATOM 1556 N N . GLU A 1 203 ? -0.984 8.937 18.213 1.00 94.94 203 GLU A N 1
ATOM 1557 C CA . GLU A 1 203 ? -1.946 8.814 19.315 1.00 94.94 203 GLU A CA 1
ATOM 1558 C C . GLU A 1 203 ? -3.378 9.090 18.843 1.00 94.94 203 GLU A C 1
ATOM 1560 O O . GLU A 1 203 ? -4.279 8.285 19.076 1.00 94.94 203 GLU A O 1
ATOM 1565 N N . LYS A 1 204 ? -3.593 10.172 18.084 1.00 94.44 204 LYS A N 1
ATOM 1566 C CA . LYS A 1 204 ? -4.909 10.472 17.495 1.00 94.44 204 LYS A CA 1
ATOM 1567 C C . LYS A 1 204 ? -5.372 9.380 16.534 1.00 94.44 204 LYS A C 1
ATOM 1569 O O . LYS A 1 204 ? -6.555 9.041 16.518 1.00 94.44 204 LYS A O 1
ATOM 1574 N N . LEU A 1 205 ? -4.463 8.836 15.720 1.00 95.69 205 LEU A N 1
ATOM 1575 C CA . LEU A 1 205 ? -4.793 7.777 14.769 1.00 95.69 205 LEU A CA 1
ATOM 1576 C C . LEU A 1 205 ? -5.191 6.496 15.501 1.00 95.69 205 LEU A C 1
ATOM 1578 O O . LEU A 1 205 ? -6.217 5.901 15.175 1.00 95.69 205 LEU A O 1
ATOM 1582 N N . LYS A 1 206 ? -4.425 6.120 16.525 1.00 95.81 206 LYS A N 1
ATOM 1583 C CA . LYS A 1 206 ? -4.725 4.993 17.403 1.00 95.81 206 LYS A CA 1
ATOM 1584 C C . LYS A 1 206 ? -6.123 5.117 18.006 1.00 95.81 206 LYS A C 1
ATOM 1586 O O . LYS A 1 206 ? -6.908 4.183 17.887 1.00 95.81 206 LYS A O 1
ATOM 1591 N N . GLU A 1 207 ? -6.468 6.265 18.589 1.00 95.62 207 GLU A N 1
ATOM 1592 C CA . GLU A 1 207 ? -7.805 6.476 19.164 1.00 95.62 207 GLU A CA 1
ATOM 1593 C C . GLU A 1 207 ? -8.910 6.454 18.098 1.00 95.62 207 GLU A C 1
ATOM 1595 O O . GLU A 1 207 ? -9.976 5.878 18.315 1.00 95.62 207 GLU A O 1
ATOM 1600 N N . LYS A 1 208 ? -8.656 7.003 16.899 1.00 95.06 208 LYS A N 1
ATOM 1601 C CA . LYS A 1 208 ? -9.611 6.962 15.779 1.00 95.06 208 LYS A CA 1
ATOM 1602 C C . LYS A 1 208 ? -9.935 5.530 15.342 1.00 95.06 208 LYS A C 1
ATOM 1604 O O . LYS A 1 208 ? -11.089 5.288 14.973 1.00 95.06 208 LYS A O 1
ATOM 1609 N N . LEU A 1 209 ? -8.941 4.638 15.341 1.00 95.25 209 LEU A N 1
ATOM 1610 C CA . LEU A 1 209 ? -9.035 3.244 14.884 1.00 95.25 209 LEU A CA 1
ATOM 1611 C C . LEU A 1 209 ? -9.422 2.256 15.992 1.00 95.25 209 LEU A C 1
ATOM 1613 O O . LEU A 1 209 ? -9.876 1.154 15.684 1.00 95.25 209 LEU A O 1
ATOM 1617 N N . SER A 1 210 ? -9.252 2.639 17.259 1.00 95.06 210 SER A N 1
ATOM 1618 C CA . SER A 1 210 ? -9.492 1.784 18.422 1.00 95.06 210 SER A CA 1
ATOM 1619 C C . SER A 1 210 ? -10.893 1.169 18.386 1.00 95.06 210 SER A C 1
ATOM 1621 O O . SER A 1 210 ? -11.899 1.880 18.368 1.00 95.06 210 SER A O 1
ATOM 1623 N N . GLY A 1 211 ? -10.957 -0.165 18.345 1.00 93.00 211 GLY A N 1
ATOM 1624 C CA . GLY A 1 211 ? -12.219 -0.911 18.346 1.00 93.00 211 GLY A CA 1
ATOM 1625 C C . GLY A 1 211 ? -13.053 -0.805 17.064 1.00 93.00 211 GLY A C 1
ATOM 1626 O O . GLY A 1 211 ? -14.192 -1.263 17.065 1.00 93.00 211 GLY A O 1
ATOM 1627 N N . LYS A 1 212 ? -12.507 -0.251 15.974 1.00 95.19 212 LYS A N 1
ATOM 1628 C CA . LYS A 1 212 ? -13.174 -0.182 14.666 1.00 95.19 212 LYS A CA 1
ATOM 1629 C C . LYS A 1 212 ? -12.562 -1.160 13.682 1.00 95.19 212 LYS A C 1
ATOM 1631 O O . LYS A 1 212 ? -11.343 -1.331 13.647 1.00 95.19 212 LYS A O 1
ATOM 1636 N N . LYS A 1 213 ? -13.402 -1.773 12.856 1.00 95.56 213 LYS A N 1
ATOM 1637 C CA . LYS A 1 213 ? -12.980 -2.625 11.749 1.00 95.56 213 LYS A CA 1
ATOM 1638 C C . LYS A 1 213 ? -12.631 -1.736 10.558 1.00 95.56 213 LYS A C 1
ATOM 1640 O O . LYS A 1 213 ? -13.509 -1.078 10.004 1.00 95.56 213 LYS A O 1
ATOM 1645 N N . PHE A 1 214 ? -11.365 -1.709 10.144 1.00 96.31 214 PHE A N 1
ATOM 1646 C CA . PHE A 1 214 ? -10.914 -0.842 9.047 1.00 96.31 214 PHE A CA 1
ATOM 1647 C C . PHE A 1 214 ? -10.300 -1.597 7.865 1.00 96.31 214 PHE A C 1
ATOM 1649 O O . PHE A 1 214 ? -9.773 -2.697 8.022 1.00 96.31 214 PHE A O 1
ATOM 1656 N N . LEU A 1 215 ? -10.325 -0.965 6.689 1.00 97.31 215 LEU A N 1
ATOM 1657 C CA . LEU A 1 215 ? -9.559 -1.363 5.508 1.00 97.31 215 LEU A CA 1
ATOM 1658 C C . LEU A 1 215 ? -8.700 -0.188 5.027 1.00 97.31 215 LEU A C 1
ATOM 1660 O O . LEU A 1 215 ? -9.216 0.821 4.545 1.00 97.31 215 LEU A O 1
ATOM 1664 N N . ILE A 1 216 ? -7.381 -0.310 5.150 1.00 97.62 216 ILE A N 1
ATOM 1665 C CA . ILE A 1 216 ? -6.432 0.724 4.711 1.00 97.62 216 ILE A CA 1
ATOM 1666 C C . ILE A 1 216 ? -5.669 0.211 3.495 1.00 97.62 216 ILE A C 1
ATOM 1668 O O . ILE A 1 216 ? -5.075 -0.862 3.554 1.00 97.62 216 ILE A O 1
ATOM 1672 N N . VAL A 1 217 ? -5.660 0.984 2.409 1.00 97.75 217 VAL A N 1
ATOM 1673 C CA . VAL A 1 217 ? -4.864 0.688 1.214 1.00 97.75 217 VAL A CA 1
ATOM 1674 C C . VAL A 1 217 ? -3.614 1.563 1.186 1.00 97.75 217 VAL A C 1
ATOM 1676 O O . VAL A 1 217 ? -3.722 2.791 1.199 1.00 97.75 217 VAL A O 1
ATOM 1679 N N . LEU A 1 218 ? -2.441 0.932 1.114 1.00 95.88 218 LEU A N 1
ATOM 1680 C CA . LEU A 1 218 ? -1.157 1.584 0.857 1.00 95.88 218 LEU A CA 1
ATOM 1681 C C . LEU A 1 218 ? -0.708 1.218 -0.562 1.00 95.88 218 LEU A C 1
ATOM 1683 O O . LEU A 1 218 ? -0.256 0.101 -0.824 1.00 95.88 218 LEU A O 1
ATOM 1687 N N . ASP A 1 219 ? -0.888 2.147 -1.494 1.00 95.56 219 ASP A N 1
ATOM 1688 C CA . ASP A 1 219 ? -0.654 1.914 -2.916 1.00 95.56 219 ASP A CA 1
ATOM 1689 C C . ASP A 1 219 ? 0.767 2.314 -3.335 1.00 95.56 219 ASP A C 1
ATOM 1691 O O . ASP A 1 219 ? 1.272 3.375 -2.957 1.00 95.56 219 ASP A O 1
ATOM 1695 N N . ASP A 1 220 ? 1.376 1.463 -4.161 1.00 91.69 220 ASP A N 1
ATOM 1696 C CA . ASP A 1 220 ? 2.695 1.619 -4.772 1.00 91.69 220 ASP A CA 1
ATOM 1697 C C . ASP A 1 220 ? 3.797 1.772 -3.710 1.00 91.69 220 ASP A C 1
ATOM 1699 O O . ASP A 1 220 ? 4.514 2.767 -3.684 1.00 91.69 220 ASP A O 1
ATOM 1703 N N . VAL A 1 221 ? 3.916 0.791 -2.805 1.00 89.75 221 VAL A N 1
ATOM 1704 C CA . VAL A 1 221 ? 4.979 0.724 -1.786 1.00 89.75 221 VAL A CA 1
ATOM 1705 C C . VAL A 1 221 ? 6.270 0.196 -2.412 1.00 89.75 221 VAL A C 1
ATOM 1707 O O . VAL A 1 221 ? 6.308 -0.937 -2.892 1.00 89.75 221 VAL A O 1
ATOM 1710 N N . TRP A 1 222 ? 7.339 0.993 -2.374 1.00 81.88 222 TRP A N 1
ATOM 1711 C CA . TRP A 1 222 ? 8.666 0.612 -2.887 1.00 81.88 222 TRP A CA 1
ATOM 1712 C C . TRP A 1 222 ? 9.677 0.265 -1.790 1.00 81.88 222 TRP A C 1
ATOM 1714 O O . TRP A 1 222 ? 10.576 -0.539 -2.024 1.00 81.88 222 TRP A O 1
ATOM 1724 N N . ASN A 1 223 ? 9.544 0.891 -0.620 1.00 70.81 223 ASN A N 1
ATOM 1725 C CA . ASN A 1 223 ? 10.555 0.865 0.431 1.00 70.81 223 ASN A CA 1
ATOM 1726 C C . ASN A 1 223 ? 10.539 -0.446 1.241 1.00 70.81 223 ASN A C 1
ATOM 1728 O O . ASN A 1 223 ? 9.472 -0.948 1.588 1.00 70.81 223 ASN A O 1
ATOM 1732 N N . GLU A 1 224 ? 11.727 -0.934 1.599 1.00 69.25 224 GLU A N 1
ATOM 1733 C CA . GLU A 1 224 ? 11.959 -2.130 2.427 1.00 69.25 224 GLU A CA 1
ATOM 1734 C C . GLU A 1 224 ? 12.370 -1.786 3.874 1.00 69.25 224 GLU A C 1
ATOM 1736 O O . GLU A 1 224 ? 12.778 -2.658 4.641 1.00 69.25 224 GLU A O 1
ATOM 1741 N N . ASP A 1 225 ? 12.298 -0.511 4.270 1.00 82.19 225 ASP A N 1
ATOM 1742 C CA . ASP A 1 225 ? 12.674 -0.077 5.618 1.00 82.19 225 ASP A CA 1
ATOM 1743 C C . ASP A 1 225 ? 11.723 -0.635 6.688 1.00 82.19 225 ASP A C 1
ATOM 1745 O O . ASP A 1 225 ? 10.608 -0.140 6.908 1.00 82.19 225 ASP A O 1
ATOM 1749 N N . TYR A 1 226 ? 12.220 -1.648 7.400 1.00 82.38 226 TYR A N 1
ATOM 1750 C CA . TYR A 1 226 ? 11.455 -2.354 8.416 1.00 82.38 226 TYR A CA 1
ATOM 1751 C C . TYR A 1 226 ? 11.092 -1.502 9.627 1.00 82.38 226 TYR A C 1
ATOM 1753 O O . TYR A 1 226 ? 10.009 -1.661 10.193 1.00 82.38 226 TYR A O 1
ATOM 1761 N N . GLN A 1 227 ? 11.933 -0.532 9.981 1.00 87.12 227 GLN A N 1
ATOM 1762 C CA . GLN A 1 227 ? 11.670 0.345 11.120 1.00 87.12 227 GLN A CA 1
ATOM 1763 C C . GLN A 1 227 ? 10.546 1.331 10.808 1.00 87.12 227 GLN A C 1
ATOM 1765 O O . GLN A 1 227 ? 9.642 1.523 11.625 1.00 87.12 227 GLN A O 1
ATOM 1770 N N . LYS A 1 228 ? 10.546 1.908 9.600 1.00 90.44 228 LYS A N 1
ATOM 1771 C CA . LYS A 1 228 ? 9.477 2.818 9.163 1.00 90.44 228 LYS A CA 1
ATOM 1772 C C . LYS A 1 228 ? 8.111 2.141 9.140 1.00 90.44 228 LYS A C 1
ATOM 1774 O O . LYS A 1 228 ? 7.114 2.754 9.519 1.00 90.44 228 LYS A O 1
ATOM 1779 N N . TRP A 1 229 ? 8.050 0.883 8.724 1.00 89.94 229 TRP A N 1
ATOM 1780 C CA . TRP A 1 229 ? 6.804 0.128 8.754 1.00 89.94 22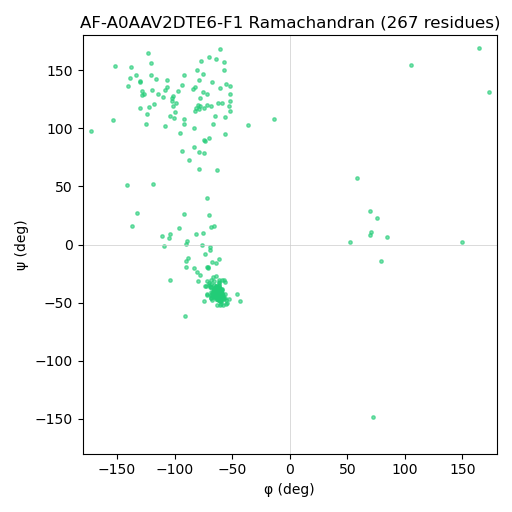9 TRP A CA 1
ATOM 1781 C C . TRP A 1 229 ? 6.321 -0.197 10.158 1.00 89.94 229 TRP A C 1
ATOM 1783 O O . TRP A 1 229 ? 5.141 0.016 10.415 1.00 89.94 229 TRP A O 1
ATOM 1793 N N . ILE A 1 230 ? 7.187 -0.680 11.063 1.00 89.81 230 ILE A N 1
ATOM 1794 C CA . ILE A 1 230 ? 6.773 -0.929 12.454 1.00 89.81 230 ILE A CA 1
ATOM 1795 C C . ILE A 1 230 ? 6.189 0.352 13.041 1.00 89.81 230 ILE A C 1
ATOM 1797 O O . ILE A 1 230 ? 5.091 0.340 13.596 1.00 89.81 230 ILE A O 1
ATOM 1801 N N . LEU A 1 231 ? 6.891 1.471 12.850 1.00 93.12 231 LEU A N 1
ATOM 1802 C CA . LEU A 1 231 ? 6.437 2.770 13.322 1.00 93.12 231 LEU A CA 1
ATOM 1803 C C . LEU A 1 231 ? 5.082 3.154 12.711 1.00 93.12 231 LEU A C 1
ATOM 1805 O O . LEU A 1 231 ? 4.212 3.649 13.419 1.00 93.12 231 LEU A O 1
ATOM 1809 N N . CYS A 1 232 ? 4.871 2.907 11.417 1.00 93.56 232 CYS A N 1
ATOM 1810 C CA . CYS A 1 232 ? 3.596 3.160 10.742 1.00 93.56 232 CYS A CA 1
ATOM 1811 C C . CYS A 1 232 ? 2.463 2.230 11.205 1.00 93.56 232 CYS A C 1
ATOM 1813 O O . CYS A 1 232 ? 1.304 2.647 11.235 1.00 93.56 232 CYS A O 1
ATOM 1815 N N . ARG A 1 233 ? 2.778 0.974 11.536 1.00 91.62 233 ARG A N 1
ATOM 1816 C CA . ARG A 1 233 ? 1.810 -0.062 11.914 1.00 91.62 233 ARG A CA 1
ATOM 1817 C C . ARG A 1 233 ? 1.356 0.066 13.365 1.00 91.62 233 ARG A C 1
ATOM 1819 O O . ARG A 1 233 ? 0.196 -0.223 13.635 1.00 91.62 233 ARG A O 1
ATOM 1826 N N . ALA A 1 234 ? 2.212 0.547 14.264 1.00 93.06 234 ALA A N 1
ATOM 1827 C CA . ALA A 1 234 ? 1.931 0.671 15.697 1.00 93.06 234 ALA A CA 1
ATOM 1828 C C . ALA A 1 234 ? 0.527 1.230 16.054 1.00 93.06 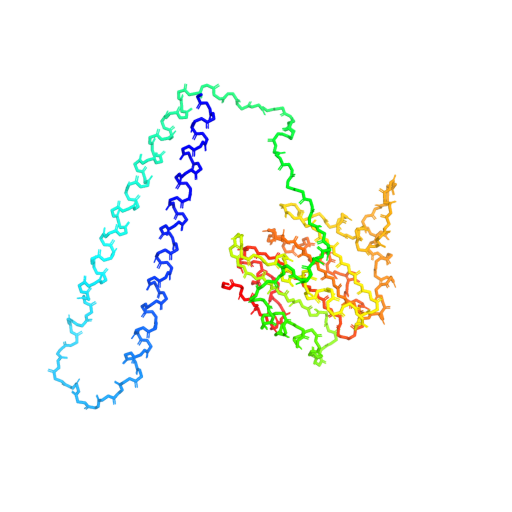234 ALA A C 1
ATOM 1830 O O . ALA A 1 234 ? -0.173 0.611 16.856 1.00 93.06 234 ALA A O 1
ATOM 1831 N N . PRO A 1 235 ? 0.033 2.343 15.467 1.00 93.81 235 PRO A N 1
ATOM 1832 C CA . PRO A 1 235 ? -1.313 2.841 15.777 1.00 93.81 235 PRO A CA 1
ATOM 1833 C C . PRO A 1 235 ? -2.454 1.966 15.224 1.00 93.81 235 PRO A C 1
ATOM 1835 O O . PRO A 1 235 ? -3.582 2.059 15.705 1.00 93.81 235 PRO A O 1
ATOM 1838 N N . LEU A 1 236 ? -2.183 1.128 14.220 1.00 93.62 236 LEU A N 1
ATOM 1839 C CA . LEU A 1 236 ? -3.171 0.279 13.549 1.00 93.62 236 LEU A CA 1
ATOM 1840 C C . LEU A 1 236 ? -3.514 -0.970 14.376 1.00 93.62 236 LEU A C 1
ATOM 1842 O O . LEU A 1 236 ? -4.629 -1.472 14.278 1.00 93.62 236 LEU A O 1
ATOM 1846 N N . GLU A 1 237 ? -2.603 -1.431 15.240 1.00 90.69 237 GLU A N 1
ATOM 1847 C CA . GLU A 1 237 ? -2.745 -2.648 16.066 1.00 90.69 237 GLU A CA 1
ATOM 1848 C C . GLU A 1 237 ? -3.926 -2.610 17.051 1.00 90.69 237 GLU A C 1
ATOM 1850 O O . GLU A 1 237 ? -4.308 -3.628 17.622 1.00 90.69 237 GLU A O 1
ATOM 1855 N N . ARG A 1 238 ? -4.532 -1.438 17.265 1.00 90.38 238 ARG A N 1
ATOM 1856 C CA . ARG A 1 238 ? -5.725 -1.270 18.112 1.00 90.38 238 ARG A CA 1
ATOM 1857 C C . ARG A 1 238 ? -7.047 -1.438 17.358 1.00 90.38 238 ARG A C 1
ATOM 1859 O O . ARG A 1 238 ? -8.105 -1.254 17.962 1.00 90.38 238 ARG A O 1
ATOM 1866 N N . GLY A 1 239 ? -6.993 -1.779 16.070 1.00 91.75 239 GLY A N 1
ATOM 1867 C CA . GLY A 1 239 ? -8.167 -2.106 15.265 1.00 91.75 239 GLY A CA 1
ATOM 1868 C C . GLY A 1 239 ? -8.993 -3.253 15.842 1.00 91.75 239 GLY A C 1
ATOM 1869 O O . GLY A 1 239 ? -8.501 -4.091 16.596 1.00 91.75 239 GLY A O 1
ATOM 1870 N N . ALA A 1 240 ? -10.272 -3.303 15.474 1.00 92.69 240 ALA A N 1
ATOM 1871 C CA . ALA A 1 240 ? -11.110 -4.457 15.778 1.00 92.69 240 ALA A CA 1
ATOM 1872 C C . ALA A 1 240 ? -10.693 -5.681 14.953 1.00 92.69 240 ALA A C 1
ATOM 1874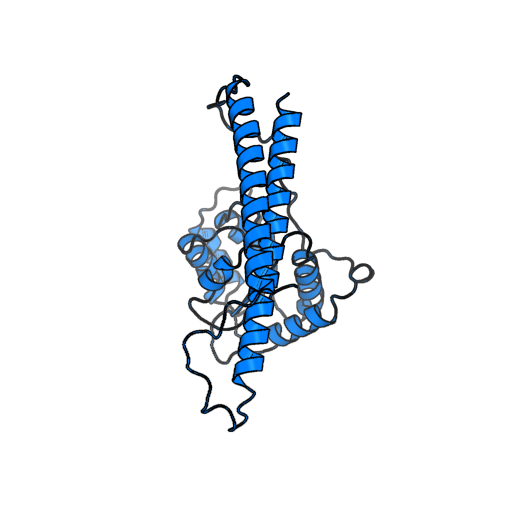 O O . ALA A 1 240 ? -10.074 -5.559 13.888 1.00 92.69 240 ALA A O 1
ATOM 1875 N N . LEU A 1 241 ? -11.114 -6.862 15.414 1.00 91.31 241 LEU A N 1
ATOM 1876 C CA . LEU A 1 241 ? -10.977 -8.107 14.665 1.00 91.31 241 LEU A CA 1
ATOM 1877 C C . LEU A 1 241 ? -11.542 -7.950 13.244 1.00 91.31 241 LEU A C 1
ATOM 1879 O O . LEU A 1 241 ? -12.616 -7.383 13.043 1.00 91.31 241 LEU A O 1
ATOM 1883 N N . GLY A 1 242 ? -10.807 -8.469 12.263 1.00 90.81 242 GLY A N 1
ATOM 1884 C CA . GLY A 1 242 ? -11.169 -8.349 10.853 1.00 90.81 242 GLY A CA 1
ATOM 1885 C C . GLY A 1 242 ? -10.704 -7.048 10.196 1.00 90.81 242 GLY A C 1
ATOM 1886 O O . GLY A 1 242 ? -11.052 -6.823 9.041 1.00 90.81 242 GLY A O 1
ATOM 1887 N N . SER A 1 243 ? -9.918 -6.210 10.882 1.00 94.31 243 SER A N 1
ATOM 1888 C CA . SER A 1 243 ? -9.217 -5.084 10.251 1.00 94.31 243 SER A CA 1
ATOM 1889 C C . SER A 1 243 ? -8.123 -5.576 9.302 1.00 94.31 243 SER A C 1
ATOM 1891 O O . SER A 1 243 ? -7.421 -6.549 9.597 1.00 94.31 243 SER A O 1
ATOM 1893 N N . LYS A 1 244 ? -7.987 -4.910 8.153 1.00 94.25 244 LYS A N 1
ATOM 1894 C CA . LYS A 1 244 ? -7.121 -5.333 7.047 1.00 94.25 244 LYS A CA 1
ATOM 1895 C C . LYS A 1 244 ? -6.290 -4.169 6.505 1.00 94.25 244 LYS A C 1
ATOM 1897 O O . LYS A 1 244 ? -6.761 -3.033 6.415 1.00 94.25 244 LYS A O 1
ATOM 1902 N N . ILE A 1 245 ? -5.069 -4.473 6.079 1.00 94.94 245 ILE A N 1
ATOM 1903 C CA . ILE A 1 245 ? -4.200 -3.564 5.329 1.00 94.94 245 ILE A CA 1
ATOM 1904 C C . ILE A 1 245 ? -3.932 -4.195 3.965 1.00 94.94 245 ILE A C 1
ATOM 1906 O O . ILE A 1 245 ? -3.398 -5.297 3.888 1.00 94.94 245 ILE A O 1
ATOM 1910 N N . LEU A 1 246 ? -4.292 -3.506 2.887 1.00 95.50 246 LEU A N 1
ATOM 1911 C CA . LEU A 1 246 ? -4.012 -3.930 1.518 1.00 95.50 246 LEU A CA 1
ATOM 1912 C C . LEU A 1 246 ? -2.818 -3.136 0.989 1.00 95.50 246 LEU A C 1
ATOM 1914 O O . LEU A 1 246 ? -2.817 -1.908 1.047 1.00 95.50 246 LEU A O 1
ATOM 1918 N N . ILE A 1 247 ? -1.806 -3.819 0.466 1.00 94.50 247 ILE A N 1
ATOM 1919 C CA . ILE A 1 247 ? -0.590 -3.182 -0.052 1.00 94.50 247 ILE A CA 1
ATOM 1920 C C . ILE A 1 247 ? -0.444 -3.524 -1.523 1.00 94.50 247 ILE A C 1
ATOM 1922 O O . ILE A 1 247 ? -0.545 -4.690 -1.881 1.00 94.50 247 ILE A O 1
ATOM 1926 N N . THR A 1 248 ? -0.159 -2.545 -2.380 1.00 93.75 248 THR A N 1
ATOM 1927 C CA . THR A 1 248 ? 0.288 -2.831 -3.751 1.00 93.75 248 THR A CA 1
ATOM 1928 C C . THR A 1 248 ? 1.777 -2.532 -3.876 1.00 93.75 248 THR A C 1
ATOM 1930 O O . THR A 1 248 ? 2.273 -1.514 -3.392 1.00 93.75 248 THR A O 1
ATOM 1933 N N . THR A 1 249 ? 2.526 -3.427 -4.513 1.00 90.56 249 THR A N 1
ATOM 1934 C CA . THR A 1 249 ? 3.973 -3.253 -4.686 1.00 90.56 249 THR A CA 1
ATOM 1935 C C . THR A 1 249 ? 4.478 -3.956 -5.940 1.00 90.56 249 THR A C 1
ATOM 1937 O O . THR A 1 249 ? 3.879 -4.915 -6.426 1.00 90.56 249 THR A O 1
ATOM 1940 N N . ARG A 1 250 ? 5.581 -3.456 -6.501 1.00 88.06 250 ARG A N 1
ATOM 1941 C CA . ARG A 1 250 ? 6.338 -4.158 -7.550 1.00 88.06 250 ARG A CA 1
ATOM 1942 C C . ARG A 1 250 ? 7.427 -5.059 -6.983 1.00 88.06 250 ARG A C 1
ATOM 1944 O O . ARG A 1 250 ? 7.971 -5.879 -7.709 1.00 88.06 250 ARG A O 1
ATOM 1951 N N . ASN A 1 251 ? 7.746 -4.891 -5.706 1.00 81.31 251 ASN A N 1
ATOM 1952 C CA . ASN A 1 251 ? 8.894 -5.502 -5.079 1.00 81.31 251 ASN A CA 1
ATOM 1953 C C . ASN A 1 251 ? 8.465 -6.740 -4.287 1.00 81.31 251 ASN A C 1
ATOM 1955 O O . ASN A 1 251 ? 7.758 -6.643 -3.285 1.00 81.31 251 ASN A O 1
ATOM 1959 N N . SER A 1 252 ? 8.903 -7.919 -4.722 1.00 76.25 252 SER A N 1
ATOM 1960 C CA . SER A 1 252 ? 8.614 -9.173 -4.024 1.00 76.25 252 SER A CA 1
ATOM 1961 C C . SER A 1 252 ? 9.231 -9.231 -2.625 1.00 76.25 252 SER A C 1
ATOM 1963 O O . SER A 1 252 ? 8.662 -9.880 -1.748 1.00 76.25 252 SER A O 1
ATOM 1965 N N . SER A 1 253 ? 10.337 -8.528 -2.373 1.00 71.38 253 SER A N 1
ATOM 1966 C CA . SER A 1 253 ? 10.993 -8.472 -1.058 1.00 71.38 253 SER A CA 1
ATOM 1967 C C . SER A 1 253 ? 10.133 -7.771 -0.004 1.00 71.38 253 SER A C 1
ATOM 1969 O O . SER A 1 253 ? 10.182 -8.132 1.174 1.00 71.38 253 SER A O 1
ATOM 1971 N N . VAL A 1 254 ? 9.259 -6.843 -0.419 1.00 68.44 254 VAL A N 1
ATOM 1972 C CA . VAL A 1 254 ? 8.266 -6.208 0.466 1.00 68.44 254 VAL A CA 1
ATOM 1973 C C . VAL A 1 254 ? 7.340 -7.266 1.083 1.00 68.44 254 VAL A C 1
ATOM 1975 O O . VAL A 1 254 ? 6.936 -7.131 2.232 1.00 68.44 254 VAL A O 1
ATOM 1978 N N . SER A 1 255 ? 7.075 -8.378 0.388 1.00 68.06 255 SER A N 1
ATOM 1979 C CA . SER A 1 255 ? 6.280 -9.481 0.943 1.00 68.06 255 SER A CA 1
ATOM 1980 C C . SER A 1 255 ? 6.986 -10.224 2.067 1.00 68.06 255 SER A C 1
ATOM 1982 O O . SER A 1 255 ? 6.375 -10.453 3.102 1.00 68.06 255 SER A O 1
ATOM 1984 N N . SER A 1 256 ? 8.275 -10.548 1.922 1.00 65.69 256 SER A N 1
ATOM 1985 C CA . SER A 1 256 ? 9.054 -11.180 2.994 1.00 65.69 256 SER A CA 1
ATOM 1986 C C . SER A 1 256 ? 9.192 -10.258 4.197 1.00 65.69 256 SER A C 1
ATOM 1988 O O . SER A 1 256 ? 9.137 -10.698 5.340 1.00 65.69 256 SER A O 1
ATOM 1990 N N . PHE A 1 257 ? 9.319 -8.966 3.927 1.00 66.00 257 PHE A N 1
ATOM 1991 C CA . PHE A 1 257 ? 9.389 -7.909 4.913 1.00 66.00 257 PHE A CA 1
ATOM 1992 C C . PHE A 1 257 ? 8.075 -7.793 5.731 1.00 66.00 257 PHE A C 1
ATOM 1994 O O . PHE A 1 257 ? 8.116 -7.731 6.959 1.00 66.00 257 PHE A O 1
ATOM 2001 N N . ILE A 1 258 ? 6.914 -7.885 5.071 1.00 66.06 258 ILE A N 1
ATOM 2002 C CA . ILE A 1 258 ? 5.582 -7.906 5.704 1.00 66.06 258 ILE A CA 1
ATOM 2003 C C . ILE A 1 258 ? 5.290 -9.250 6.404 1.00 66.06 258 ILE A C 1
ATOM 2005 O O . ILE A 1 258 ? 4.669 -9.269 7.463 1.00 66.06 258 ILE A O 1
ATOM 2009 N N . ASN A 1 259 ? 5.760 -10.370 5.842 1.00 57.06 259 ASN A N 1
ATOM 2010 C CA . ASN A 1 259 ? 5.449 -11.737 6.282 1.00 57.06 259 ASN A CA 1
ATOM 2011 C C . ASN A 1 259 ? 6.277 -12.236 7.482 1.00 57.06 259 ASN A C 1
ATOM 2013 O O . ASN A 1 259 ? 6.158 -13.407 7.843 1.00 57.06 259 ASN A O 1
ATOM 2017 N N . HIS A 1 260 ? 7.062 -11.391 8.165 1.00 51.56 260 HIS A N 1
ATOM 2018 C CA . HIS A 1 260 ? 7.684 -11.764 9.453 1.00 51.56 260 HIS A CA 1
ATOM 2019 C C . HIS A 1 260 ? 6.666 -11.929 10.613 1.00 51.56 260 HIS A C 1
ATOM 2021 O O . HIS A 1 260 ? 7.048 -12.039 11.774 1.00 51.56 260 HIS A O 1
ATOM 2027 N N . GLY A 1 261 ? 5.373 -12.037 10.287 1.00 43.16 261 GLY A N 1
ATOM 2028 C CA . GLY A 1 261 ? 4.326 -12.653 11.098 1.00 43.16 261 GLY A CA 1
ATOM 2029 C C . GLY A 1 261 ? 3.006 -12.742 10.319 1.00 43.16 261 GLY A C 1
ATOM 2030 O O . GLY A 1 261 ? 2.268 -11.772 10.315 1.00 43.16 261 GLY A O 1
ATOM 2031 N N . TYR A 1 262 ? 2.700 -13.902 9.714 1.00 42.28 262 TYR A N 1
ATOM 2032 C CA . TYR A 1 262 ? 1.397 -14.335 9.142 1.00 42.28 262 TYR A CA 1
ATOM 2033 C C . TYR A 1 262 ? 1.204 -14.365 7.610 1.00 42.28 262 TYR A C 1
ATOM 2035 O O . TYR A 1 262 ? 1.891 -13.720 6.827 1.00 42.28 262 TYR A O 1
ATOM 2043 N N . HIS A 1 263 ? 0.267 -15.243 7.220 1.00 45.75 263 HIS A N 1
ATOM 2044 C CA . HIS A 1 263 ? 0.132 -15.948 5.943 1.00 45.75 263 HIS A CA 1
ATOM 2045 C C . HIS A 1 263 ? -0.916 -15.327 5.002 1.00 45.75 263 HIS A C 1
ATOM 2047 O O . HIS A 1 263 ? -2.109 -15.520 5.223 1.00 45.75 263 HIS A O 1
ATOM 2053 N N . SER A 1 264 ? -0.485 -14.682 3.913 1.00 48.78 264 SER A N 1
ATOM 2054 C CA . SER A 1 264 ? -1.075 -14.814 2.561 1.00 48.78 264 SER A CA 1
ATOM 2055 C C . SER A 1 264 ? -0.431 -13.803 1.610 1.00 48.78 264 SER A C 1
ATOM 2057 O O . SER A 1 264 ? -0.343 -12.624 1.930 1.00 48.78 264 SER A O 1
ATOM 2059 N N . THR A 1 265 ? 0.012 -14.238 0.432 1.00 50.19 265 THR A N 1
ATOM 2060 C CA . THR A 1 265 ? 0.588 -13.368 -0.604 1.00 50.19 265 THR A CA 1
ATOM 2061 C C . THR A 1 265 ? -0.115 -13.639 -1.925 1.00 50.19 265 THR A C 1
ATOM 2063 O O . THR A 1 265 ? -0.273 -14.800 -2.296 1.00 50.19 265 THR A O 1
ATOM 2066 N N . LEU A 1 266 ? -0.535 -12.583 -2.626 1.00 56.38 266 LEU A N 1
ATOM 2067 C CA . LEU A 1 266 ? -1.147 -12.687 -3.946 1.00 56.38 266 LEU A CA 1
ATOM 2068 C C . LEU A 1 266 ? -0.243 -12.038 -4.990 1.00 56.38 266 LEU A C 1
ATOM 2070 O O . LEU A 1 266 ? 0.195 -10.894 -4.840 1.00 56.38 266 LEU A O 1
ATOM 2074 N N . SER A 1 267 ? 0.023 -12.779 -6.061 1.00 51.84 267 SER A N 1
ATOM 2075 C CA . SER A 1 267 ? 0.770 -12.278 -7.209 1.00 51.84 267 SER A CA 1
ATOM 2076 C C . SER A 1 267 ? -0.204 -11.957 -8.333 1.00 51.84 267 SER A C 1
ATOM 2078 O O . SER A 1 267 ? -0.975 -12.818 -8.746 1.00 51.84 267 SER A O 1
ATOM 2080 N N . CYS A 1 268 ? -0.152 -10.736 -8.849 1.00 45.12 268 CYS A N 1
ATOM 2081 C CA . CYS A 1 268 ? -0.732 -10.413 -10.142 1.00 45.12 268 CYS A CA 1
ATOM 2082 C C . CYS A 1 268 ? 0.185 -10.985 -11.224 1.00 45.12 268 CYS A C 1
ATOM 2084 O O . CYS A 1 268 ? 1.351 -10.592 -11.306 1.00 45.12 268 CYS A O 1
ATOM 2086 N N . GLN A 1 269 ? -0.351 -11.920 -12.006 1.00 41.16 269 GLN A N 1
ATOM 2087 C CA . GLN A 1 269 ? 0.181 -12.310 -13.311 1.00 41.16 269 GLN A CA 1
ATOM 2088 C C . GLN A 1 269 ? -0.441 -11.430 -14.403 1.00 41.16 269 GLN A C 1
ATOM 2090 O O . GLN A 1 269 ? -1.561 -10.892 -14.182 1.00 41.16 269 GLN A O 1
#

Mean predicted aligned error: 15.17 Å

Solvent-accessible surface area (backbone atoms only — not comparable to full-atom values): 15960 Å² total; per-residue (Å²): 108,68,72,55,54,54,46,54,53,50,51,50,51,50,56,50,51,56,52,51,51,55,50,53,50,52,53,51,53,50,51,54,54,51,54,57,57,68,72,62,79,69,94,83,73,92,84,68,79,90,84,74,84,73,86,49,67,66,59,54,52,50,53,52,52,49,54,51,51,55,48,51,52,52,53,52,50,50,53,54,55,54,56,50,72,74,46,89,73,73,79,72,92,53,84,80,74,79,82,59,83,72,77,74,76,63,71,61,80,70,64,69,94,78,64,73,97,47,66,66,64,36,48,55,50,52,52,58,63,67,53,67,66,97,56,70,65,66,47,66,41,45,40,30,32,65,86,88,70,46,58,69,58,49,51,21,52,38,47,64,73,48,47,88,82,35,82,39,74,40,69,41,54,46,46,78,59,81,50,52,60,61,50,51,38,56,67,62,69,53,87,76,88,60,93,72,53,62,65,65,50,40,53,52,42,21,64,72,32,47,72,34,30,31,40,38,36,42,35,47,46,67,64,77,60,63,65,57,46,52,66,56,43,59,35,54,62,43,30,23,71,61,15,38,37,41,33,27,23,63,49,68,66,46,51,62,68,64,43,82,72,69,91,61,80,46,74,59,126

Foldseek 3Di:
DVVVLVVLVVVLVVLVVVLVVVVVVVVVVVVVVVVVVVPDPDPPPPPDPPPDPDPDVVVVVVVVVSVVSVVVSVVSVVVSVVVVVVPPDPPPPDDDPPPPPPPDFDDLDDDVVPDPPCPVVLVVVLVVLVDFDPDFFAAEEEEEAAPPLCLSVSNSSNCVVCVVVWPEEFEGRQAPDLDLQSLLCRRLVDPPPDDDDSVVSLVSLLVVQAATAYEYEYEADDDLPLVSVCSSCVSNRRHGGSHYYYYYYHDPSVVVSSVPDDDDYHYRD

Secondary structure (DSSP, 8-state):
-HHHHHHHHHHHHHHHHHHHHHHHHHHHHHHHHHHHHHH---S---SS-TTS----HHHHHHHHHHHHHHHHHHHHHHHHHHHHHHS------S-----S--PPPP-S---GGG--S-HHHHHHHHHHHH---SSSSPEEEEEE--TTS-HHHHHHHHHHHHGGG-SEEEEEEEES---HHHHHHHHHT----S---HHHHHHHHHHHHTT--EEEEEEEE----HHHHHHHHGGGGGSPTT-EEEEEES-HHHHHHHTTT----EE--

InterPro domains:
  IPR002182 NB-ARC [PF00931] (135-260)
  IPR027417 P-loop containing nucleoside triphosphate hydrolase [G3DSA:3.40.50.300] (97-262)
  IPR027417 P-loop containing nucleoside triphosphate hydrolase [SSF52540] (100-260)
  IPR041118 Disease resistance, N-terminal [PF18052] (3-38)